Protein AF-A0A8R7PNS1-F1 (afdb_monomer_lite)

Sequence (212 aa):
MDIYNVEAAEILAHETLNLPIGEAAPIYEKLLATFPTAAKYWKQYVESYIVTNDEETAKQIFSRCLLTCPHINLWRCYINFIKKVNSKRGSEGLEETKKAFDFMLNYVGNDVASGPVWMEYIAFLKSMPVMTPQEESHRMTTIRKVYQKAILVPTSHVEQLWKDYDNFENSVSRTLVSRFSVWITNHYEKSSQHITPSIQLAKRPVFSPLVV

Radius of gyration: 21.39 Å; chains: 1; boundin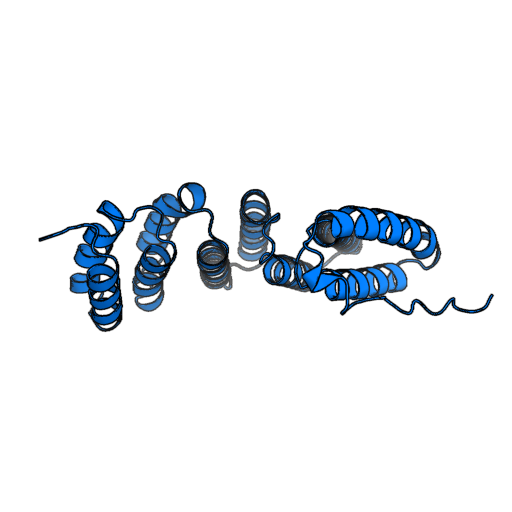g box: 42×48×64 Å

Foldseek 3Di:
DPLPPVVVLVVLLVVLLPDQLVVSVVSLVSSCVNVVQPLVSLLSNLVNCVVVVNLPVSVVSCVSRCVVHVDPVSLVSVLVSLCVVLVPVAPVSLVVSLVSLVVNCVRCVLPQACLVSLVVSLVSLVPRDDDDPVSVVVSLVVSLVSLVSNLLRNYPCNVVSLVVNLVSVVVPDDPPNVVVVVVSVVSVVVVCVPPDCVPVPPDDDPPDPDDD

Secondary structure (DSSP, 8-state):
--TT-HHHHHHHHHHHTTS-HHHHHHHHHHHHHH-TT-HHHHHHHHHHHHHTT-HHHHHHHHHHHTTTS--HHHHHHHHHHHHHHHTTSHHHHHHHHHHHHHHHHHHHTTSGGGHHHHHHHHHHHHHS---SHHHHHHHHHHHHHHHHHHTTS--TTHHHHHHHHHHHHHTT-TTSHHHHHHHHHHHHHHHHTTS-GGGTTS----------

Structure (mmCIF, N/CA/C/O backbone):
data_AF-A0A8R7PNS1-F1
#
_entry.id   AF-A0A8R7PNS1-F1
#
loop_
_atom_site.group_PDB
_atom_site.id
_atom_site.type_symbol
_atom_site.label_atom_id
_atom_site.label_alt_id
_atom_site.label_comp_id
_atom_site.label_asym_id
_atom_site.label_entity_id
_atom_site.label_seq_id
_atom_site.pdbx_PDB_ins_code
_atom_site.Cartn_x
_atom_site.Cartn_y
_atom_site.Cartn_z
_atom_site.occupancy
_atom_site.B_iso_or_equiv
_atom_site.auth_seq_id
_atom_site.auth_comp_id
_atom_site.auth_asym_id
_atom_site.auth_atom_id
_atom_site.pdbx_PDB_model_num
ATOM 1 N N . MET A 1 1 ? -18.651 -5.769 31.471 1.00 63.44 1 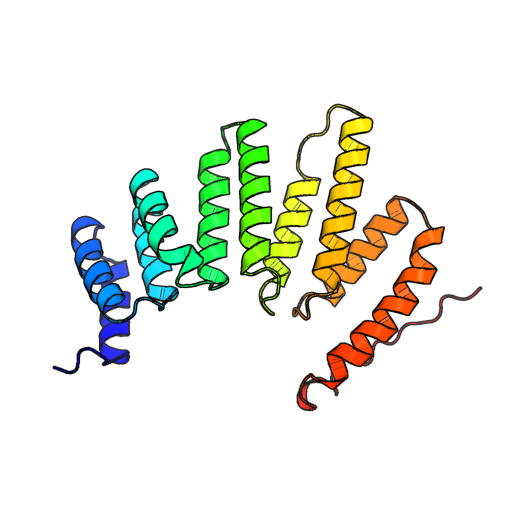MET A N 1
ATOM 2 C CA . MET A 1 1 ? -18.865 -5.830 30.011 1.00 63.44 1 MET A CA 1
ATOM 3 C C . MET A 1 1 ? -17.592 -6.406 29.422 1.00 63.44 1 MET A C 1
ATOM 5 O O . MET A 1 1 ? -16.527 -5.941 29.809 1.00 63.44 1 MET A O 1
ATOM 9 N N . ASP A 1 2 ? -17.691 -7.472 28.632 1.00 84.25 2 ASP A N 1
ATOM 10 C CA . ASP A 1 2 ? -16.524 -8.134 28.044 1.00 84.25 2 ASP A CA 1
ATOM 11 C C . ASP A 1 2 ? -15.866 -7.204 27.017 1.00 84.25 2 ASP A C 1
ATOM 13 O O . ASP A 1 2 ? -16.471 -6.872 25.998 1.00 84.25 2 ASP A O 1
ATOM 17 N N . ILE A 1 3 ? -14.654 -6.738 27.323 1.00 83.62 3 ILE A N 1
ATOM 18 C CA . ILE A 1 3 ? -13.910 -5.805 26.470 1.00 83.62 3 ILE A CA 1
ATOM 19 C C . ILE A 1 3 ? -13.415 -6.472 25.184 1.00 83.62 3 ILE A C 1
ATOM 21 O O . ILE A 1 3 ? -13.153 -5.770 24.215 1.00 83.62 3 ILE A O 1
ATOM 25 N N . TYR A 1 4 ? -13.333 -7.806 25.149 1.00 89.56 4 TYR A N 1
ATOM 26 C CA . TYR A 1 4 ? -12.877 -8.576 23.992 1.00 89.56 4 TYR A CA 1
ATOM 27 C C . TYR A 1 4 ? -14.029 -9.070 23.110 1.00 89.56 4 TYR A C 1
ATOM 29 O O . TYR A 1 4 ? -13.807 -9.870 22.200 1.00 89.56 4 TYR A O 1
ATOM 37 N N . ASN A 1 5 ? -15.253 -8.586 23.339 1.00 93.56 5 ASN A N 1
ATOM 38 C CA . ASN A 1 5 ? -16.385 -8.904 22.482 1.00 93.56 5 ASN A CA 1
ATOM 39 C C . ASN A 1 5 ? -16.179 -8.292 21.082 1.00 93.56 5 ASN A C 1
ATOM 41 O O . ASN A 1 5 ? -16.357 -7.091 20.872 1.00 93.56 5 ASN A O 1
ATOM 45 N N . VAL A 1 6 ? -15.802 -9.146 20.127 1.00 91.81 6 VAL A N 1
ATOM 46 C CA . VAL A 1 6 ? -15.501 -8.754 18.743 1.00 91.81 6 VAL A CA 1
ATOM 47 C C . VAL A 1 6 ? -16.734 -8.192 18.038 1.00 91.81 6 VAL A C 1
ATOM 49 O O . VAL A 1 6 ? -16.611 -7.204 17.327 1.00 91.81 6 VAL A O 1
ATOM 52 N N . GLU A 1 7 ? -17.923 -8.748 18.272 1.00 92.88 7 GLU A N 1
ATOM 53 C CA . GLU A 1 7 ? -19.168 -8.267 17.657 1.00 92.88 7 GLU A CA 1
ATOM 54 C C . GLU A 1 7 ? -19.491 -6.837 18.110 1.00 92.88 7 GLU A C 1
ATOM 56 O O . GLU A 1 7 ? -19.744 -5.956 17.288 1.00 92.88 7 GLU A O 1
ATOM 61 N N . ALA A 1 8 ? -19.375 -6.565 19.412 1.00 92.81 8 ALA A N 1
ATOM 62 C CA . ALA A 1 8 ? -19.543 -5.220 19.953 1.00 92.81 8 ALA A CA 1
ATOM 63 C C . ALA A 1 8 ? -18.489 -4.243 19.398 1.00 92.81 8 ALA A C 1
ATOM 65 O O . ALA A 1 8 ? -18.817 -3.103 19.063 1.00 92.81 8 ALA A O 1
ATOM 66 N N . ALA A 1 9 ? -17.234 -4.685 19.265 1.00 93.69 9 ALA A N 1
ATOM 67 C CA . ALA A 1 9 ? -16.163 -3.886 18.675 1.00 93.69 9 ALA A CA 1
ATOM 68 C C . ALA A 1 9 ? -16.402 -3.594 17.183 1.00 93.69 9 ALA A C 1
ATOM 70 O O . ALA A 1 9 ? -16.105 -2.497 16.711 1.00 93.69 9 ALA A O 1
ATOM 71 N N . GLU A 1 10 ? -16.961 -4.546 16.432 1.00 94.00 10 GLU A N 1
ATOM 72 C CA . GLU A 1 10 ? -17.319 -4.359 15.027 1.00 94.00 10 GLU A CA 1
ATOM 73 C C . GLU A 1 10 ? -18.479 -3.388 14.828 1.00 94.00 10 GLU A C 1
ATOM 75 O O . GLU A 1 10 ? -18.383 -2.529 13.948 1.00 94.00 10 GLU A O 1
ATOM 80 N N . ILE A 1 11 ? -19.527 -3.485 15.650 1.00 94.00 11 ILE A N 1
ATOM 81 C CA . ILE A 1 11 ? -20.646 -2.534 15.639 1.00 94.00 11 ILE A CA 1
ATOM 82 C C . ILE A 1 11 ? -20.123 -1.126 15.931 1.00 94.00 11 ILE A C 1
ATOM 84 O O . ILE A 1 11 ? -20.356 -0.206 15.147 1.00 94.00 11 ILE A O 1
ATOM 88 N N . LEU A 1 12 ? -19.323 -0.979 16.991 1.00 94.12 12 LEU A N 1
ATOM 89 C CA . LEU A 1 12 ? -18.747 0.306 17.376 1.00 94.12 12 LEU A CA 1
ATOM 90 C C . LEU A 1 12 ? -17.856 0.890 16.269 1.00 94.12 12 LEU A C 1
ATOM 92 O O . LEU A 1 12 ? -17.974 2.067 15.931 1.00 94.12 12 LEU A O 1
ATOM 96 N N . ALA A 1 13 ? -16.989 0.077 15.659 1.00 93.56 13 ALA A N 1
ATOM 97 C CA . ALA A 1 13 ? -16.147 0.515 14.546 1.00 93.56 13 ALA A CA 1
ATOM 98 C C . ALA A 1 13 ? -16.970 0.927 13.314 1.00 93.56 13 ALA A C 1
ATOM 100 O O . ALA A 1 13 ? -16.596 1.860 12.608 1.00 93.56 13 ALA A O 1
ATOM 101 N N . HIS A 1 14 ? -18.091 0.250 13.049 1.00 94.31 14 HIS A N 1
ATOM 102 C CA . HIS A 1 14 ? -18.993 0.600 11.955 1.00 94.31 14 HIS A CA 1
ATOM 103 C C . HIS A 1 14 ? -19.708 1.936 12.205 1.00 94.31 14 HIS A C 1
ATOM 105 O O . HIS A 1 14 ? -19.751 2.780 11.313 1.00 94.31 14 HIS A O 1
ATOM 111 N N . GLU A 1 15 ? -20.227 2.159 13.412 1.00 94.00 15 GLU A N 1
ATOM 112 C CA . GLU A 1 15 ? -20.854 3.431 13.799 1.00 94.00 15 GLU A CA 1
ATOM 113 C C . GLU A 1 15 ? -19.863 4.600 13.713 1.00 94.00 15 GLU A C 1
ATOM 115 O O . GLU A 1 15 ? -20.200 5.672 13.205 1.00 94.00 15 GLU A O 1
ATOM 120 N N . THR A 1 16 ? -18.613 4.355 14.118 1.00 94.81 16 THR A N 1
ATOM 121 C CA . THR A 1 16 ? -17.526 5.346 14.130 1.00 94.81 16 THR A CA 1
ATOM 122 C C . THR A 1 16 ? -17.217 5.924 12.744 1.00 94.81 16 THR A C 1
ATOM 124 O O . THR A 1 16 ? -16.800 7.076 12.644 1.00 94.81 16 THR A O 1
ATOM 127 N N . LEU A 1 17 ? -17.461 5.178 11.660 1.00 92.81 17 LEU A N 1
ATOM 128 C CA . LEU A 1 17 ? -17.216 5.646 10.287 1.00 92.81 17 LEU A CA 1
ATOM 129 C C . LEU A 1 17 ? -18.012 6.901 9.913 1.00 92.81 17 LEU A C 1
ATOM 131 O O . LEU A 1 17 ? -17.583 7.651 9.038 1.00 92.81 17 LEU A O 1
ATOM 135 N N . ASN A 1 18 ? -19.163 7.117 10.552 1.00 92.12 18 ASN A N 1
ATOM 136 C CA . ASN A 1 18 ? -20.056 8.235 10.249 1.00 92.12 18 ASN A CA 1
ATOM 137 C C . ASN A 1 18 ? -19.838 9.442 11.174 1.00 92.12 18 ASN A C 1
ATOM 139 O O . ASN A 1 18 ? -20.539 10.445 11.039 1.00 92.12 18 ASN A O 1
ATOM 143 N N . LEU A 1 19 ? -18.897 9.351 12.117 1.00 94.19 19 LEU A N 1
ATOM 144 C CA . LEU A 1 19 ? -18.622 10.411 13.077 1.00 94.19 19 LEU A CA 1
ATOM 145 C C . LEU A 1 19 ? -17.552 11.382 12.553 1.00 94.19 19 LEU A C 1
ATOM 147 O O . LEU A 1 19 ? -16.626 10.972 11.845 1.00 94.19 19 LEU A O 1
ATOM 151 N N . PRO A 1 20 ? -17.617 12.671 12.934 1.00 94.31 20 PRO A N 1
ATOM 152 C CA . PRO A 1 20 ? -16.508 13.597 12.740 1.00 94.31 20 PRO A CA 1
ATOM 153 C C . PRO A 1 20 ? -15.233 13.084 13.419 1.00 94.31 20 PRO A C 1
ATOM 155 O O . PRO A 1 20 ? -15.293 12.456 14.476 1.00 94.31 20 PRO A O 1
ATOM 158 N N . ILE A 1 21 ? -14.060 13.412 12.865 1.00 94.00 21 ILE A N 1
ATOM 159 C CA . ILE A 1 21 ? -12.779 12.882 13.365 1.00 94.00 21 ILE A CA 1
ATOM 160 C C . ILE A 1 21 ? -12.542 13.153 14.860 1.00 94.00 21 ILE A C 1
ATOM 162 O O . ILE A 1 21 ? -11.996 12.298 15.552 1.00 94.00 21 ILE A O 1
ATOM 166 N N . GLY A 1 22 ? -13.004 14.297 15.378 1.00 93.88 22 GLY A N 1
ATOM 167 C CA . GLY A 1 22 ? -12.874 14.644 16.798 1.00 93.88 22 GLY A CA 1
ATOM 168 C C . GLY A 1 22 ? -13.616 13.689 17.740 1.00 93.88 22 GLY A C 1
ATOM 169 O O . GLY A 1 22 ? -13.157 13.454 18.854 1.00 93.88 22 GLY A O 1
ATOM 170 N N . GLU A 1 23 ? -14.722 13.100 17.282 1.00 95.81 23 GLU A N 1
ATOM 171 C CA . GLU A 1 23 ? -15.494 12.097 18.025 1.00 95.81 23 GLU A CA 1
ATOM 172 C C . GLU A 1 23 ? -15.024 10.672 17.706 1.00 95.81 23 GLU A C 1
ATOM 174 O O . GLU A 1 23 ? -15.003 9.809 18.583 1.00 95.81 23 GLU A O 1
ATOM 179 N N . ALA A 1 24 ? -14.590 10.427 16.467 1.00 95.88 24 ALA A N 1
ATOM 180 C CA . ALA A 1 24 ? -14.141 9.116 16.014 1.00 95.88 24 ALA A CA 1
ATOM 181 C C . ALA A 1 24 ? -12.786 8.694 16.609 1.00 95.88 24 ALA A C 1
ATOM 183 O O . ALA A 1 24 ? -12.603 7.537 16.992 1.00 95.88 24 ALA A O 1
ATOM 184 N N . ALA A 1 25 ? -11.831 9.624 16.712 1.00 96.38 25 ALA A N 1
ATOM 185 C CA . ALA A 1 25 ? -10.475 9.351 17.189 1.00 96.38 25 ALA A CA 1
ATOM 186 C C . ALA A 1 25 ? -10.413 8.657 18.567 1.00 96.38 25 ALA A C 1
ATOM 188 O O . ALA A 1 25 ? -9.783 7.600 18.654 1.00 96.38 25 ALA A O 1
ATOM 189 N N . PRO A 1 26 ? -11.080 9.145 19.637 1.00 97.50 26 PRO A N 1
ATOM 190 C CA . PRO A 1 26 ? -11.033 8.471 20.937 1.00 97.50 26 PRO A CA 1
ATOM 191 C C . PRO A 1 26 ? -11.641 7.061 20.904 1.00 97.50 26 PRO A C 1
ATOM 193 O O . PRO A 1 26 ? -11.214 6.188 21.665 1.00 97.50 26 PRO A O 1
ATOM 196 N N . ILE A 1 27 ? -12.608 6.809 20.015 1.00 97.00 27 ILE A N 1
ATOM 197 C CA . ILE A 1 27 ? -13.207 5.482 19.846 1.00 97.00 27 ILE A CA 1
ATOM 198 C C . ILE A 1 27 ? -12.206 4.530 19.185 1.00 97.00 27 ILE A C 1
ATOM 200 O O . ILE A 1 27 ? -12.006 3.420 19.684 1.00 97.00 27 ILE A O 1
ATOM 204 N N . TYR A 1 28 ? -11.520 4.969 18.125 1.00 97.25 28 TYR A N 1
ATOM 205 C CA . TYR A 1 28 ? -10.462 4.174 17.499 1.00 97.25 28 TYR A CA 1
ATOM 206 C C . TYR A 1 28 ? -9.303 3.894 18.456 1.00 97.25 28 TYR A C 1
ATOM 208 O O . TYR A 1 28 ? -8.855 2.751 18.526 1.00 97.25 28 TYR A O 1
ATOM 216 N N . GLU A 1 29 ? -8.851 4.878 19.237 1.00 97.44 29 GLU A N 1
ATOM 217 C CA . GLU A 1 29 ? -7.800 4.667 20.244 1.00 97.44 29 GLU A CA 1
ATOM 218 C C . GLU A 1 29 ? -8.214 3.605 21.275 1.00 97.44 29 GLU A C 1
ATOM 220 O O . GLU A 1 29 ? -7.424 2.721 21.609 1.00 97.44 29 GLU A O 1
ATOM 225 N N . LYS A 1 30 ? -9.478 3.617 21.726 1.00 96.19 30 LYS A N 1
ATOM 226 C CA . LYS A 1 30 ? -10.009 2.585 22.629 1.00 96.19 30 LYS A CA 1
ATOM 227 C C . LYS A 1 30 ? -10.046 1.205 21.970 1.00 96.19 30 LYS A C 1
ATOM 229 O O . LYS A 1 30 ? -9.604 0.233 22.580 1.00 96.19 30 LYS A O 1
ATOM 234 N N . LEU A 1 31 ? -10.553 1.112 20.739 1.00 96.25 31 LEU A N 1
ATOM 235 C CA . LEU A 1 31 ? -10.593 -0.145 19.983 1.00 96.25 31 LEU A CA 1
ATOM 236 C C . LEU A 1 31 ? -9.186 -0.718 19.785 1.00 96.25 31 LEU A C 1
ATOM 238 O O . LEU A 1 31 ? -8.972 -1.911 19.976 1.00 96.25 31 LEU A O 1
ATOM 242 N N . LEU A 1 32 ? -8.216 0.128 19.444 1.00 96.56 32 LEU A N 1
ATOM 243 C CA . LEU A 1 32 ? -6.838 -0.267 19.153 1.00 96.56 32 LEU A CA 1
ATOM 244 C C . LEU A 1 32 ? -6.012 -0.552 20.410 1.00 96.56 32 LEU A C 1
ATOM 246 O O . LEU A 1 32 ? -5.068 -1.337 20.342 1.00 96.56 32 LEU A O 1
ATOM 250 N N . ALA A 1 33 ? -6.392 0.000 21.564 1.00 96.00 33 ALA A N 1
ATOM 251 C CA . ALA A 1 33 ? -5.848 -0.425 22.851 1.00 96.00 33 ALA A CA 1
ATOM 252 C C . ALA A 1 33 ? -6.224 -1.883 23.175 1.00 96.00 33 ALA A C 1
ATOM 254 O O . ALA A 1 33 ? -5.439 -2.598 23.795 1.00 96.00 33 ALA A O 1
ATOM 255 N N . THR A 1 34 ? -7.405 -2.340 22.742 1.00 95.81 34 THR A N 1
ATOM 256 C CA . THR A 1 34 ? -7.850 -3.732 22.920 1.00 95.81 34 THR A CA 1
ATOM 257 C C . THR A 1 34 ? -7.390 -4.650 21.785 1.00 95.81 34 THR A C 1
ATOM 259 O O . THR A 1 34 ? -6.970 -5.778 22.039 1.00 95.81 34 THR A O 1
ATOM 262 N N . PHE A 1 35 ? -7.424 -4.168 20.541 1.00 95.25 35 PHE A N 1
ATOM 263 C CA . PHE A 1 35 ? -7.111 -4.929 19.330 1.00 95.25 35 PHE A CA 1
ATOM 264 C C . PHE A 1 35 ? -5.974 -4.268 18.524 1.00 95.25 35 PHE A C 1
ATOM 266 O O . PHE A 1 35 ? -6.192 -3.798 17.403 1.00 95.25 35 PHE A O 1
ATOM 273 N N . PRO A 1 36 ? -4.733 -4.243 19.045 1.00 95.38 36 PRO A N 1
ATOM 274 C CA . PRO A 1 36 ? -3.619 -3.506 18.437 1.00 95.38 36 PRO A CA 1
ATOM 275 C C . PRO A 1 36 ? -3.174 -4.055 17.075 1.00 95.38 36 PRO A C 1
ATOM 277 O O . PRO A 1 36 ? -2.494 -3.362 16.324 1.00 95.38 36 PRO A O 1
ATOM 280 N N . THR A 1 37 ? -3.551 -5.285 16.724 1.00 94.88 37 THR A N 1
ATOM 281 C CA . THR A 1 37 ? -3.236 -5.922 15.435 1.00 94.88 37 THR A CA 1
ATOM 282 C C . THR A 1 37 ? -4.428 -5.948 14.474 1.00 94.88 37 THR A C 1
ATOM 284 O O . THR A 1 37 ? -4.337 -6.542 13.397 1.00 94.88 37 THR A O 1
ATOM 287 N N . ALA A 1 38 ? -5.542 -5.289 14.811 1.00 95.56 38 ALA A N 1
ATOM 288 C CA . ALA A 1 38 ? -6.708 -5.205 13.939 1.00 95.56 38 ALA A CA 1
ATOM 289 C C . ALA A 1 38 ? -6.479 -4.190 12.809 1.00 95.56 38 ALA A C 1
ATOM 291 O O . ALA A 1 38 ? -6.818 -3.009 12.910 1.00 95.56 38 ALA A O 1
ATOM 292 N N . ALA A 1 39 ? -5.944 -4.676 11.685 1.00 96.12 39 ALA A N 1
ATOM 293 C CA . ALA A 1 39 ? -5.673 -3.873 10.490 1.00 96.12 39 ALA A CA 1
ATOM 294 C C . ALA A 1 39 ? -6.888 -3.067 10.003 1.00 96.12 39 ALA A C 1
ATOM 296 O O . ALA A 1 39 ? -6.728 -1.962 9.491 1.00 96.12 39 ALA A O 1
ATOM 297 N N . LYS A 1 40 ? -8.100 -3.617 10.168 1.00 95.56 40 LYS A N 1
ATOM 298 C CA . LYS A 1 40 ? -9.367 -2.956 9.825 1.00 95.56 40 LYS A CA 1
ATOM 299 C C . LYS A 1 40 ? -9.516 -1.628 10.572 1.00 95.56 40 LYS A C 1
ATOM 301 O O . LYS A 1 40 ? -9.736 -0.613 9.924 1.00 95.56 40 LYS A O 1
ATOM 306 N N . TYR A 1 41 ? -9.331 -1.626 11.891 1.00 96.94 41 TYR A N 1
ATOM 307 C CA . TYR A 1 41 ? -9.495 -0.428 12.717 1.00 96.94 41 TYR A CA 1
ATOM 308 C C . TYR A 1 41 ? -8.383 0.590 12.459 1.00 96.94 41 TYR A C 1
ATOM 310 O O . TYR A 1 41 ? -8.673 1.767 12.280 1.00 96.94 41 TYR A O 1
ATOM 318 N N . TRP A 1 42 ? -7.128 0.141 12.319 1.00 97.88 42 TRP A N 1
ATOM 319 C CA . TRP A 1 42 ? -6.023 1.026 11.923 1.00 97.88 42 TRP A CA 1
ATOM 320 C C . TRP A 1 42 ? -6.275 1.711 10.584 1.00 97.88 42 TRP A C 1
ATOM 322 O O . TRP A 1 42 ? -6.037 2.910 10.447 1.00 97.88 42 TRP A O 1
ATOM 332 N N . LYS A 1 43 ? -6.762 0.949 9.599 1.00 97.19 43 LYS A N 1
ATOM 333 C CA . LYS A 1 43 ? -7.069 1.462 8.267 1.00 97.19 43 LYS A CA 1
ATOM 334 C C . LYS A 1 43 ? -8.193 2.501 8.320 1.00 97.19 43 LYS A C 1
ATOM 336 O O . LYS A 1 43 ? -8.026 3.579 7.767 1.00 97.19 43 LYS A O 1
ATOM 341 N N . GLN A 1 44 ? -9.298 2.201 9.001 1.00 96.50 44 GLN A N 1
ATOM 342 C CA . GLN A 1 44 ? -10.407 3.148 9.145 1.00 96.50 44 GLN A CA 1
ATOM 343 C C . GLN A 1 44 ? -9.954 4.437 9.841 1.00 96.50 44 GLN A C 1
ATOM 345 O O . GLN A 1 44 ? -10.252 5.530 9.369 1.00 96.50 44 GLN A O 1
ATOM 350 N N . TYR A 1 45 ? -9.159 4.304 10.905 1.00 97.19 45 TYR A N 1
ATOM 351 C CA . TYR A 1 45 ? -8.654 5.438 11.668 1.00 97.19 45 TYR A CA 1
ATOM 352 C C . TYR A 1 45 ? -7.776 6.373 10.827 1.00 97.19 45 TYR A C 1
ATOM 354 O O . TYR A 1 45 ? -7.990 7.585 10.810 1.00 97.19 45 TYR A O 1
ATOM 362 N N . VAL A 1 46 ? -6.812 5.821 10.081 1.00 97.31 46 VAL A N 1
ATOM 363 C CA . VAL A 1 46 ? -5.945 6.640 9.222 1.00 97.31 46 VAL A CA 1
ATOM 364 C C . VAL A 1 46 ? -6.708 7.229 8.031 1.00 97.31 46 VAL A C 1
ATOM 366 O O . VAL A 1 46 ? -6.465 8.374 7.657 1.00 97.31 46 VAL A O 1
ATOM 369 N N . GLU A 1 47 ? -7.672 6.497 7.462 1.00 95.75 47 GLU A N 1
ATOM 370 C CA . GLU A 1 47 ? -8.515 6.993 6.367 1.00 95.75 47 GLU A CA 1
ATOM 371 C C . GLU A 1 47 ? -9.354 8.204 6.791 1.00 95.75 47 GLU A C 1
ATOM 373 O O . GLU A 1 47 ? -9.466 9.151 6.009 1.00 95.75 47 GLU A O 1
ATOM 378 N N . SER A 1 48 ? -9.855 8.239 8.032 1.00 94.88 48 SER A N 1
ATOM 379 C CA . SER A 1 48 ? -10.573 9.404 8.561 1.00 94.88 48 SER A CA 1
ATOM 380 C C . SER A 1 48 ? -9.718 10.683 8.531 1.00 94.88 48 SER A C 1
ATOM 382 O O . SER A 1 48 ? -10.220 11.725 8.112 1.00 94.88 48 SER A O 1
ATOM 384 N N . TYR A 1 49 ? -8.422 10.612 8.865 1.00 95.19 49 TYR A N 1
ATOM 385 C CA . TYR A 1 49 ? -7.508 11.765 8.766 1.00 95.19 49 TYR A CA 1
ATOM 386 C C . TYR A 1 49 ? -7.097 12.101 7.323 1.00 95.19 49 TYR A C 1
ATOM 388 O O . TYR A 1 49 ? -6.917 13.268 6.968 1.00 95.19 49 TYR A O 1
ATOM 396 N N . ILE A 1 50 ? -6.989 11.095 6.448 1.00 94.31 50 ILE A N 1
ATOM 397 C CA . ILE A 1 50 ? -6.699 11.319 5.021 1.00 94.31 50 ILE A CA 1
ATOM 398 C C . ILE A 1 50 ? -7.838 12.099 4.343 1.00 94.31 50 ILE A C 1
ATOM 400 O O . ILE A 1 50 ? -7.566 12.933 3.469 1.00 94.31 50 ILE A O 1
ATOM 404 N N . VAL A 1 51 ? -9.096 11.843 4.727 1.00 92.69 51 VAL A N 1
ATOM 405 C CA . VAL A 1 51 ? -10.276 12.564 4.214 1.00 92.69 51 VAL A CA 1
ATOM 406 C C . VAL A 1 51 ? -10.293 14.018 4.688 1.00 92.69 51 VAL A C 1
ATOM 408 O O . VAL A 1 51 ? -10.616 14.901 3.895 1.00 92.69 51 VAL A O 1
ATOM 411 N N . THR A 1 52 ? -9.879 14.295 5.927 1.00 92.62 52 THR A N 1
ATOM 412 C CA . THR A 1 52 ? -9.770 15.668 6.458 1.00 92.62 52 THR A CA 1
ATOM 413 C C . THR A 1 52 ? -8.507 16.404 6.006 1.00 92.62 52 THR A C 1
ATOM 415 O O . THR A 1 52 ? -8.292 17.547 6.397 1.00 92.62 52 THR A O 1
ATOM 418 N N . ASN A 1 53 ? -7.684 15.772 5.162 1.00 93.12 53 ASN A N 1
ATOM 419 C CA . ASN A 1 53 ? -6.414 16.298 4.663 1.00 93.12 53 ASN A CA 1
ATOM 420 C C . ASN A 1 53 ? -5.388 16.613 5.772 1.00 93.12 53 ASN A C 1
ATOM 422 O O . ASN A 1 53 ? -4.538 17.489 5.606 1.00 93.12 53 ASN A O 1
ATOM 426 N N . ASP A 1 54 ? -5.452 15.873 6.881 1.00 94.69 54 ASP A N 1
ATOM 427 C CA . ASP A 1 54 ? -4.479 15.935 7.972 1.00 94.69 54 ASP A CA 1
ATOM 428 C C . ASP A 1 54 ? -3.371 14.896 7.738 1.00 94.69 54 ASP A C 1
ATOM 430 O O . ASP A 1 54 ? -3.388 13.759 8.220 1.00 94.69 54 ASP A O 1
ATOM 434 N N . GLU A 1 55 ? -2.417 15.274 6.891 1.00 94.69 55 GLU A N 1
ATOM 435 C CA . GLU A 1 55 ? -1.325 14.392 6.476 1.00 94.69 55 GLU A CA 1
ATOM 436 C C . GLU A 1 55 ? -0.331 14.102 7.606 1.00 94.69 55 GLU A C 1
ATOM 438 O O . GLU A 1 55 ? 0.322 13.054 7.596 1.00 94.69 55 GLU A O 1
ATOM 443 N N . GLU A 1 56 ? -0.182 15.024 8.558 1.00 96.12 56 GLU A N 1
ATOM 444 C CA . GLU A 1 56 ? 0.768 14.887 9.658 1.00 96.12 56 GLU A CA 1
ATOM 445 C C . GLU A 1 56 ? 0.298 13.811 10.634 1.00 96.12 56 GLU A C 1
ATOM 447 O O . GLU A 1 56 ? 1.040 12.858 10.902 1.00 96.12 56 GLU A O 1
ATOM 452 N N . THR A 1 57 ? -0.954 13.888 11.089 1.00 96.50 57 THR A N 1
ATOM 453 C CA . THR A 1 57 ? -1.505 12.862 11.977 1.00 96.50 57 THR A CA 1
ATOM 454 C C . THR A 1 57 ? -1.630 11.515 11.266 1.00 96.50 57 THR A C 1
ATOM 456 O O . THR A 1 57 ? -1.296 10.484 11.855 1.00 96.50 57 THR A O 1
ATOM 459 N N . ALA A 1 58 ? -1.976 11.491 9.973 1.00 97.25 58 ALA A N 1
ATOM 460 C CA . ALA A 1 58 ? -1.973 10.247 9.201 1.00 97.25 58 ALA A CA 1
ATOM 461 C C . ALA A 1 58 ? -0.586 9.564 9.194 1.00 97.25 58 ALA A C 1
ATOM 463 O O . ALA A 1 58 ? -0.490 8.352 9.413 1.00 97.25 58 ALA A O 1
ATOM 464 N N . LYS A 1 59 ? 0.507 10.326 9.018 1.00 96.38 59 LYS A N 1
ATOM 465 C CA . LYS A 1 59 ? 1.889 9.801 9.102 1.00 96.38 59 LYS A CA 1
ATOM 466 C C . LYS A 1 59 ? 2.216 9.251 10.491 1.00 96.38 59 LYS A C 1
ATOM 468 O O . LYS A 1 59 ? 2.840 8.193 10.586 1.00 96.38 59 LYS A O 1
ATOM 473 N N . GLN A 1 60 ? 1.790 9.937 11.551 1.00 97.06 60 GLN A N 1
ATOM 474 C CA . GLN A 1 60 ? 1.984 9.481 12.933 1.00 97.06 60 GLN A CA 1
ATOM 475 C C . GLN A 1 60 ? 1.224 8.178 13.223 1.00 97.06 60 GLN A C 1
ATOM 477 O O . GLN A 1 60 ? 1.725 7.308 13.930 1.00 97.06 60 GLN A O 1
ATOM 482 N N . ILE A 1 61 ? 0.031 7.999 12.655 1.00 97.38 61 ILE A N 1
ATOM 483 C CA . ILE A 1 61 ? -0.718 6.744 12.794 1.00 97.38 61 ILE A CA 1
ATOM 484 C C . ILE A 1 61 ? -0.010 5.614 12.042 1.00 97.38 61 ILE A C 1
ATOM 486 O O . ILE A 1 61 ? 0.196 4.543 12.613 1.00 97.38 61 ILE A O 1
ATOM 490 N N . PHE A 1 62 ? 0.438 5.851 10.803 1.00 97.81 62 PHE A N 1
ATOM 491 C CA . PHE A 1 62 ? 1.189 4.848 10.040 1.00 97.81 62 PHE A CA 1
ATOM 492 C C . PHE A 1 62 ? 2.470 4.391 10.752 1.00 97.81 62 PHE A C 1
ATOM 494 O O . PHE A 1 62 ? 2.770 3.195 10.752 1.00 97.81 62 PHE A O 1
ATOM 501 N N . SER A 1 63 ? 3.207 5.300 11.400 1.00 96.69 63 SER A N 1
ATOM 502 C CA . SER A 1 63 ? 4.427 4.931 12.135 1.00 96.69 63 SER A CA 1
ATOM 503 C C . SER A 1 63 ? 4.151 4.018 13.336 1.00 96.69 63 SER A C 1
ATOM 505 O O . SER A 1 63 ? 5.002 3.198 13.681 1.00 96.69 63 SER A O 1
ATOM 507 N N . ARG A 1 64 ? 2.953 4.096 13.931 1.00 96.62 64 ARG A N 1
ATOM 508 C CA . ARG A 1 64 ? 2.518 3.223 15.035 1.00 96.62 64 ARG A CA 1
ATOM 509 C C . ARG A 1 64 ? 2.128 1.819 14.565 1.00 96.62 64 ARG A C 1
ATOM 511 O O . ARG A 1 64 ? 2.353 0.852 15.294 1.00 96.62 64 ARG A O 1
ATOM 518 N N . CYS A 1 65 ? 1.521 1.700 13.381 1.00 96.25 65 CYS A N 1
ATOM 519 C CA . CYS A 1 65 ? 0.807 0.483 12.986 1.00 96.25 65 CYS A CA 1
ATOM 520 C C . CYS A 1 65 ? 1.489 -0.369 11.904 1.00 96.25 65 CYS A C 1
ATOM 522 O O . CYS A 1 65 ? 1.288 -1.581 11.887 1.00 96.25 65 CYS A O 1
ATOM 524 N N . LEU A 1 66 ? 2.307 0.205 11.013 1.00 94.62 66 LEU A N 1
ATOM 525 C CA . LEU A 1 66 ? 2.800 -0.529 9.835 1.00 94.62 66 LEU A CA 1
ATOM 526 C C . LEU A 1 66 ? 3.693 -1.730 10.175 1.00 94.62 66 LEU A C 1
ATOM 528 O O . LEU A 1 66 ? 3.577 -2.785 9.550 1.00 94.62 66 LEU A O 1
ATOM 532 N N . LEU A 1 67 ? 4.575 -1.576 11.166 1.00 93.62 67 LEU A N 1
ATOM 533 C CA . LEU A 1 67 ? 5.507 -2.633 11.573 1.00 93.62 67 LEU A CA 1
ATOM 534 C C . LEU A 1 67 ? 4.894 -3.608 12.585 1.00 93.62 67 LEU A C 1
ATOM 536 O O . LEU A 1 67 ? 5.306 -4.761 12.658 1.00 93.62 67 LEU A O 1
ATOM 540 N N . THR A 1 68 ? 3.908 -3.155 13.359 1.00 92.50 68 THR A N 1
ATOM 541 C CA . THR A 1 68 ? 3.224 -3.958 14.384 1.00 92.50 68 THR A CA 1
ATOM 542 C C . THR A 1 68 ? 2.075 -4.781 13.801 1.00 92.50 68 THR A C 1
ATOM 544 O O . THR A 1 68 ? 1.758 -5.854 14.311 1.00 92.50 68 THR A O 1
ATOM 547 N N . CYS A 1 69 ? 1.477 -4.315 12.703 1.00 93.62 69 CYS A N 1
ATOM 548 C CA . CYS A 1 69 ? 0.394 -4.968 11.981 1.00 93.62 69 CYS A CA 1
ATOM 549 C C . CYS A 1 69 ? 0.730 -5.019 10.475 1.00 93.62 69 CYS A C 1
ATOM 551 O O . CYS A 1 69 ? 0.228 -4.200 9.698 1.00 93.62 69 CYS A O 1
ATOM 553 N N . PRO A 1 70 ? 1.579 -5.969 10.024 1.00 92.75 70 PRO A N 1
ATOM 554 C CA . PRO A 1 70 ? 2.033 -6.056 8.636 1.00 92.75 70 PRO A CA 1
ATOM 555 C C . PRO A 1 70 ? 0.961 -6.646 7.704 1.00 92.75 70 PRO A C 1
ATOM 557 O O . PRO A 1 70 ? 1.156 -7.662 7.046 1.00 92.75 70 PRO A O 1
ATOM 560 N N . HIS A 1 71 ? -0.206 -6.010 7.651 1.00 95.88 71 HIS A N 1
ATOM 561 C CA . HIS A 1 71 ? -1.350 -6.465 6.875 1.00 95.88 71 HIS A CA 1
ATOM 562 C C . HIS A 1 71 ? -1.397 -5.775 5.507 1.00 95.88 71 HIS A C 1
ATOM 564 O O . HIS A 1 71 ? -1.409 -4.544 5.425 1.00 95.88 71 HIS A O 1
ATOM 570 N N . ILE A 1 72 ? -1.519 -6.550 4.423 1.00 95.31 72 ILE A N 1
ATOM 571 C CA . ILE A 1 72 ? -1.443 -6.048 3.038 1.00 95.31 72 ILE A CA 1
ATOM 572 C C . ILE A 1 72 ? -2.367 -4.849 2.767 1.00 95.31 72 ILE A C 1
ATOM 574 O O . ILE A 1 72 ? -1.946 -3.861 2.174 1.00 95.31 72 ILE A O 1
ATOM 578 N N . ASN A 1 73 ? -3.610 -4.876 3.260 1.00 95.06 73 ASN A N 1
ATOM 579 C CA . ASN A 1 73 ? -4.565 -3.776 3.063 1.00 95.06 73 ASN A CA 1
ATOM 580 C C . ASN A 1 73 ? -4.156 -2.466 3.755 1.00 95.06 73 ASN A C 1
ATOM 582 O O . ASN A 1 73 ? -4.466 -1.395 3.235 1.00 95.06 73 ASN A O 1
ATOM 586 N N . LEU A 1 74 ? -3.465 -2.538 4.896 1.00 96.88 74 LEU A N 1
ATOM 587 C CA . LEU A 1 74 ? -2.974 -1.359 5.609 1.00 96.88 74 LEU A CA 1
ATOM 588 C C . LEU A 1 74 ? -1.775 -0.755 4.869 1.00 96.88 74 LEU A C 1
ATOM 590 O O . LEU A 1 74 ? -1.738 0.447 4.621 1.00 96.88 74 LEU A O 1
ATOM 594 N N . TRP A 1 75 ? -0.864 -1.605 4.395 1.00 97.50 75 TRP A N 1
ATOM 595 C CA . TRP A 1 75 ? 0.248 -1.188 3.540 1.00 97.50 75 TRP A CA 1
ATOM 596 C C . TRP A 1 75 ? -0.212 -0.608 2.194 1.00 97.50 75 TRP A C 1
ATOM 598 O O . TRP A 1 75 ? 0.364 0.362 1.706 1.00 97.50 75 TRP A O 1
ATOM 608 N N . ARG A 1 76 ? -1.295 -1.138 1.610 1.00 97.12 76 ARG A N 1
ATOM 609 C CA . ARG A 1 76 ? -1.927 -0.550 0.417 1.00 97.12 76 ARG A CA 1
ATOM 610 C C . ARG A 1 76 ? -2.536 0.826 0.701 1.00 97.12 76 ARG A C 1
ATOM 612 O O . ARG A 1 76 ? -2.462 1.710 -0.147 1.00 97.12 76 ARG A O 1
ATOM 619 N N . CYS A 1 77 ? -3.120 1.030 1.882 1.00 97.69 77 CYS A N 1
ATOM 620 C CA . CYS A 1 77 ? -3.568 2.357 2.310 1.00 97.69 77 CYS A CA 1
ATOM 621 C C . CYS A 1 77 ? -2.374 3.326 2.411 1.00 97.69 77 CYS A C 1
ATOM 623 O O . CYS A 1 77 ? -2.418 4.418 1.845 1.00 97.69 77 CYS A O 1
ATOM 625 N N . TYR A 1 78 ? -1.267 2.881 3.016 1.00 97.94 78 TYR A N 1
ATOM 626 C CA . TYR A 1 78 ? -0.026 3.652 3.117 1.00 97.94 78 TYR A CA 1
ATOM 627 C C . TYR A 1 78 ? 0.548 4.054 1.754 1.00 97.94 78 TYR A C 1
ATOM 629 O O . TYR A 1 78 ? 0.810 5.235 1.532 1.00 97.94 78 TYR A O 1
ATOM 637 N N . ILE A 1 79 ? 0.707 3.121 0.808 1.00 97.62 79 ILE A N 1
ATOM 638 C CA . ILE A 1 79 ? 1.306 3.470 -0.490 1.00 97.62 79 ILE A CA 1
ATOM 639 C C . ILE A 1 79 ? 0.419 4.429 -1.294 1.00 97.62 79 ILE A C 1
ATOM 641 O O . ILE A 1 79 ? 0.926 5.340 -1.948 1.00 97.62 79 ILE A O 1
ATOM 645 N N . ASN A 1 80 ? -0.907 4.301 -1.184 1.00 97.50 80 ASN A N 1
ATOM 646 C CA . ASN A 1 80 ? -1.847 5.247 -1.785 1.00 97.50 80 ASN A CA 1
ATOM 647 C C . ASN A 1 80 ? -1.731 6.643 -1.164 1.00 97.50 80 ASN A C 1
ATOM 649 O O . ASN A 1 80 ? -1.748 7.639 -1.890 1.00 97.50 80 ASN A O 1
ATOM 653 N N . PHE A 1 81 ? -1.572 6.717 0.159 1.00 97.69 81 PHE A N 1
ATOM 654 C CA . PHE A 1 81 ? -1.306 7.970 0.856 1.00 97.69 81 PHE A CA 1
ATOM 655 C C . PHE A 1 81 ? 0.001 8.615 0.372 1.00 97.69 81 PHE A C 1
ATOM 657 O O . PHE A 1 81 ? -0.018 9.774 -0.039 1.00 97.69 81 PHE A O 1
ATOM 664 N N . ILE A 1 82 ? 1.106 7.863 0.317 1.00 97.75 82 ILE A N 1
ATOM 665 C CA . ILE A 1 82 ? 2.397 8.376 -0.167 1.00 97.75 82 ILE A CA 1
ATOM 666 C C . ILE A 1 82 ? 2.287 8.888 -1.605 1.00 97.75 82 ILE A C 1
ATOM 668 O O . ILE A 1 82 ? 2.712 10.008 -1.886 1.00 97.75 82 ILE A O 1
ATOM 672 N N . LYS A 1 83 ? 1.644 8.132 -2.503 1.00 96.56 83 LYS A N 1
ATOM 673 C CA . LYS A 1 83 ? 1.400 8.568 -3.889 1.00 96.56 83 LYS A CA 1
ATOM 674 C C . LYS A 1 83 ? 0.614 9.879 -3.953 1.00 96.56 83 LYS A C 1
ATOM 676 O O . LYS A 1 83 ? 0.946 10.743 -4.762 1.00 96.56 83 LYS A O 1
ATOM 681 N N . LYS A 1 84 ? -0.415 10.043 -3.111 1.00 95.44 84 LYS A N 1
ATOM 682 C CA . LYS A 1 84 ? -1.222 11.273 -3.046 1.00 95.44 84 LYS A CA 1
ATOM 683 C C . LYS A 1 84 ? -0.362 12.464 -2.618 1.00 95.44 84 LYS A C 1
ATOM 685 O O . LYS A 1 84 ? -0.315 13.454 -3.350 1.00 95.44 84 LYS A O 1
ATOM 690 N N . VAL A 1 85 ? 0.350 12.335 -1.498 1.00 95.38 85 VAL A N 1
ATOM 691 C CA . VAL A 1 85 ? 1.225 13.382 -0.937 1.00 95.38 85 VAL A CA 1
ATOM 692 C C . VAL A 1 85 ? 2.323 13.776 -1.928 1.00 95.38 85 VAL A C 1
ATOM 694 O O . VAL A 1 85 ? 2.609 14.956 -2.124 1.00 95.38 85 VAL A O 1
ATOM 697 N N . ASN A 1 86 ? 2.899 12.796 -2.623 1.00 96.56 86 ASN A N 1
ATOM 698 C CA . ASN A 1 86 ? 4.040 13.022 -3.505 1.00 96.56 86 ASN A CA 1
ATOM 699 C C . ASN A 1 86 ? 3.678 13.382 -4.950 1.00 96.56 86 ASN A C 1
ATOM 701 O O . ASN A 1 86 ? 4.559 13.782 -5.710 1.00 96.56 86 ASN A O 1
ATOM 705 N N . SER A 1 87 ? 2.398 13.316 -5.327 1.00 93.62 87 SER A N 1
ATOM 706 C CA . SER A 1 87 ? 1.931 13.550 -6.703 1.00 93.62 87 SER A CA 1
ATOM 707 C C . SER A 1 87 ? 2.360 14.895 -7.307 1.00 93.62 87 SER A C 1
ATOM 709 O O . SER A 1 87 ? 2.558 14.989 -8.516 1.00 93.62 87 SER A O 1
ATOM 711 N N . LYS A 1 88 ? 2.535 15.934 -6.480 1.00 91.69 88 LYS A N 1
ATOM 712 C CA . LYS A 1 88 ? 2.889 17.300 -6.912 1.00 91.69 88 LYS A CA 1
ATOM 713 C C . LYS A 1 88 ? 4.367 17.655 -6.719 1.00 91.69 88 LYS A C 1
ATOM 715 O O . LYS A 1 88 ? 4.762 18.774 -7.025 1.00 91.69 88 LYS A O 1
ATOM 720 N N . ARG A 1 89 ? 5.189 16.723 -6.223 1.00 94.94 89 ARG A N 1
ATOM 721 C CA . ARG A 1 89 ? 6.607 16.958 -5.879 1.00 94.94 89 ARG A CA 1
ATOM 722 C C . ARG A 1 89 ? 7.588 16.599 -7.002 1.00 94.94 89 ARG A C 1
ATOM 724 O O . ARG A 1 89 ? 8.791 16.539 -6.775 1.00 94.94 89 ARG A O 1
ATOM 731 N N . GLY A 1 90 ? 7.092 16.344 -8.214 1.00 93.56 90 GLY A N 1
ATOM 732 C CA . GLY A 1 90 ? 7.933 16.044 -9.376 1.00 93.56 90 GLY A CA 1
ATOM 733 C C . GLY A 1 90 ? 8.830 14.818 -9.164 1.00 93.56 90 GLY A C 1
ATOM 734 O O . GLY A 1 90 ? 8.390 13.803 -8.626 1.00 93.56 90 GLY A O 1
ATOM 735 N N . SER A 1 91 ? 10.093 14.908 -9.592 1.00 93.06 91 SER A N 1
ATOM 736 C CA . SER A 1 91 ? 11.065 13.806 -9.522 1.00 93.06 91 SER A CA 1
ATOM 737 C C . SER A 1 91 ? 11.369 13.347 -8.095 1.00 93.06 91 SER A C 1
ATOM 739 O O . SER A 1 91 ? 11.486 12.147 -7.857 1.00 93.06 91 SER A O 1
ATOM 741 N N . GLU A 1 92 ? 11.442 14.272 -7.137 1.00 95.31 92 GLU A N 1
ATOM 742 C CA . GLU A 1 92 ? 11.672 13.954 -5.724 1.00 95.31 92 GLU A CA 1
ATOM 743 C C . GLU A 1 92 ? 10.527 13.103 -5.158 1.00 95.31 92 GLU A C 1
ATOM 745 O O . GLU A 1 92 ? 10.759 12.067 -4.535 1.00 95.31 92 GLU A O 1
ATOM 750 N N . GLY A 1 93 ? 9.283 13.491 -5.457 1.00 96.94 93 GLY A N 1
ATOM 751 C CA . GLY A 1 93 ? 8.099 12.735 -5.055 1.00 96.94 93 GLY A CA 1
ATOM 752 C C . GLY A 1 93 ? 8.054 11.325 -5.649 1.00 96.94 93 GLY A C 1
ATOM 753 O O . GLY A 1 93 ? 7.662 10.373 -4.966 1.00 96.94 93 GLY A O 1
ATOM 754 N N . LEU A 1 94 ? 8.484 11.165 -6.904 1.00 96.38 94 LEU A N 1
ATOM 755 C CA . LEU A 1 94 ? 8.591 9.849 -7.538 1.00 96.38 94 LEU A CA 1
ATOM 756 C C . LEU A 1 94 ? 9.647 8.977 -6.849 1.00 96.38 94 LEU A C 1
ATOM 758 O O . LEU A 1 94 ? 9.376 7.813 -6.560 1.00 96.38 94 LEU A O 1
ATOM 762 N N . GLU A 1 95 ? 10.817 9.529 -6.535 1.00 96.12 95 GLU A N 1
ATOM 763 C CA . GLU A 1 95 ? 11.888 8.773 -5.878 1.00 96.12 95 GLU A CA 1
ATOM 764 C C . GLU A 1 95 ? 11.503 8.350 -4.452 1.00 96.12 95 GLU A C 1
ATOM 766 O O . GLU A 1 95 ? 11.756 7.219 -4.040 1.00 96.12 95 GLU A O 1
ATOM 771 N N . GLU A 1 96 ? 10.820 9.207 -3.697 1.00 97.38 96 GLU A N 1
ATOM 772 C CA . GLU A 1 96 ? 10.273 8.813 -2.396 1.00 97.38 96 GLU A CA 1
ATOM 773 C C . GLU A 1 96 ? 9.167 7.758 -2.507 1.00 97.38 96 GLU A C 1
ATOM 775 O O . GLU A 1 96 ? 9.113 6.831 -1.700 1.00 97.38 96 GLU A O 1
ATOM 780 N N . THR A 1 97 ? 8.301 7.863 -3.517 1.00 98.19 97 THR A N 1
ATOM 781 C CA . THR A 1 97 ? 7.257 6.856 -3.766 1.00 98.19 97 THR A CA 1
ATOM 782 C C . THR A 1 97 ? 7.879 5.504 -4.115 1.00 98.19 97 THR A C 1
ATOM 784 O O . THR A 1 97 ? 7.436 4.473 -3.609 1.00 98.19 97 THR A O 1
ATOM 787 N N . LYS A 1 98 ? 8.953 5.498 -4.912 1.00 97.81 98 LYS A N 1
ATOM 788 C CA . LYS A 1 98 ? 9.747 4.299 -5.208 1.00 97.81 98 LYS A CA 1
ATOM 789 C C . LYS A 1 98 ? 10.309 3.673 -3.929 1.00 97.81 98 LYS A C 1
ATOM 791 O O . LYS A 1 98 ? 10.100 2.486 -3.691 1.00 97.81 98 LYS A O 1
ATOM 796 N N . LYS A 1 99 ? 10.935 4.481 -3.065 1.00 98.06 99 LYS A N 1
ATOM 797 C CA . LYS A 1 99 ? 11.444 4.027 -1.758 1.00 98.06 99 LYS A CA 1
ATOM 798 C C . LYS A 1 99 ? 10.334 3.452 -0.875 1.00 98.06 99 LYS A C 1
ATOM 800 O O . LYS A 1 99 ? 10.564 2.457 -0.195 1.00 98.06 99 LYS A O 1
ATOM 805 N N . ALA A 1 100 ? 9.136 4.035 -0.902 1.00 98.19 100 ALA A N 1
ATOM 806 C CA . ALA A 1 100 ? 7.986 3.524 -0.159 1.00 98.19 100 ALA A CA 1
ATOM 807 C C . ALA A 1 100 ? 7.491 2.167 -0.694 1.00 98.19 100 ALA A C 1
ATOM 809 O O . ALA A 1 100 ? 7.153 1.295 0.107 1.00 98.19 100 ALA A O 1
ATOM 810 N N . PHE A 1 101 ? 7.496 1.951 -2.016 1.00 98.56 101 PHE A N 1
ATOM 811 C CA . PHE A 1 101 ? 7.219 0.634 -2.603 1.00 98.56 101 PHE A CA 1
ATOM 812 C C . PHE A 1 101 ? 8.267 -0.404 -2.193 1.00 98.56 101 PHE A C 1
ATOM 814 O O . PHE A 1 101 ? 7.899 -1.490 -1.745 1.00 98.56 101 PHE A O 1
ATOM 821 N N . ASP A 1 102 ? 9.557 -0.071 -2.300 1.00 97.81 102 ASP A N 1
ATOM 822 C CA . ASP A 1 102 ? 10.641 -0.968 -1.881 1.00 97.81 102 ASP A CA 1
ATOM 823 C C . ASP A 1 102 ? 10.521 -1.317 -0.388 1.00 97.81 102 ASP A C 1
ATOM 825 O O . ASP A 1 102 ? 10.647 -2.480 -0.003 1.00 97.81 102 ASP A O 1
ATOM 829 N N . PHE A 1 103 ? 10.208 -0.324 0.450 1.00 97.12 103 PHE A N 1
ATOM 830 C CA . PHE A 1 103 ? 9.957 -0.513 1.876 1.00 97.12 103 PHE A CA 1
ATOM 831 C C . PHE A 1 103 ? 8.771 -1.452 2.121 1.00 97.12 103 PHE A C 1
ATOM 833 O O . PHE A 1 103 ? 8.930 -2.448 2.819 1.00 97.12 103 PHE A O 1
ATOM 840 N N . MET A 1 104 ? 7.619 -1.202 1.496 1.00 97.25 104 MET A N 1
ATOM 841 C CA . MET A 1 104 ? 6.428 -2.050 1.606 1.00 97.25 104 MET A CA 1
ATOM 842 C C . MET A 1 104 ? 6.715 -3.505 1.211 1.00 97.25 104 MET A C 1
ATOM 844 O O . MET A 1 104 ? 6.367 -4.433 1.944 1.00 97.25 104 MET A O 1
ATOM 848 N N . LEU A 1 105 ? 7.372 -3.723 0.072 1.00 96.81 105 LEU A N 1
ATOM 849 C CA . LEU A 1 105 ? 7.641 -5.064 -0.451 1.00 96.81 105 LEU A CA 1
ATOM 850 C C . LEU A 1 105 ? 8.633 -5.857 0.409 1.00 96.81 105 LEU A C 1
ATOM 852 O O . LEU A 1 105 ? 8.577 -7.085 0.407 1.00 96.81 105 LEU A O 1
ATOM 856 N N . ASN A 1 106 ? 9.476 -5.195 1.203 1.00 95.88 106 ASN A N 1
ATOM 857 C CA . ASN A 1 106 ? 10.322 -5.886 2.178 1.00 95.88 106 ASN A CA 1
ATOM 858 C C . ASN A 1 106 ? 9.518 -6.523 3.326 1.00 95.88 106 ASN A C 1
ATOM 860 O O . ASN A 1 106 ? 9.972 -7.516 3.888 1.00 95.88 106 ASN A O 1
ATOM 864 N N . TYR A 1 107 ? 8.337 -5.990 3.661 1.00 95.38 107 TYR A N 1
ATOM 865 C CA . TYR A 1 107 ? 7.494 -6.515 4.745 1.00 95.38 107 TYR A CA 1
ATOM 866 C C . TYR A 1 107 ? 6.374 -7.420 4.241 1.00 95.38 107 TYR A C 1
ATOM 868 O O . TYR A 1 107 ? 6.157 -8.494 4.794 1.00 95.38 107 TYR A O 1
ATOM 876 N N . VAL A 1 108 ? 5.668 -7.006 3.186 1.00 96.12 108 VAL A N 1
ATOM 877 C CA . VAL A 1 108 ? 4.473 -7.715 2.690 1.00 96.12 108 VAL A CA 1
ATOM 878 C C . VAL A 1 108 ? 4.646 -8.305 1.293 1.00 96.12 108 VAL A C 1
ATOM 880 O O . VAL A 1 108 ? 3.694 -8.829 0.724 1.00 96.12 108 VAL A O 1
ATOM 883 N N . GLY A 1 109 ? 5.852 -8.260 0.719 1.00 95.44 109 GLY A N 1
ATOM 884 C CA . GLY A 1 109 ? 6.107 -8.773 -0.630 1.00 95.44 109 GLY A CA 1
ATOM 885 C C . GLY A 1 109 ? 5.973 -10.290 -0.766 1.00 95.44 109 GLY A C 1
ATOM 886 O O . GLY A 1 109 ? 5.709 -10.756 -1.865 1.00 95.44 109 GLY A O 1
ATOM 887 N N . ASN A 1 110 ? 6.107 -11.051 0.327 1.00 94.38 110 ASN A N 1
ATOM 888 C CA . ASN A 1 110 ? 5.926 -12.510 0.337 1.00 94.38 110 ASN A CA 1
ATOM 889 C C . ASN A 1 110 ? 4.478 -12.951 0.621 1.00 94.38 110 ASN A C 1
ATOM 891 O O . ASN A 1 110 ? 4.195 -14.146 0.652 1.00 94.38 110 ASN A O 1
ATOM 895 N N . ASP A 1 111 ? 3.562 -12.007 0.853 1.00 94.12 111 ASP A N 1
ATOM 896 C CA . ASP A 1 111 ? 2.157 -12.304 1.127 1.00 94.12 111 ASP A CA 1
ATOM 897 C C . ASP A 1 111 ? 1.459 -12.849 -0.136 1.00 94.12 111 ASP A C 1
ATOM 899 O O . ASP A 1 111 ? 1.675 -12.350 -1.244 1.00 94.12 111 ASP A O 1
ATOM 903 N N . VAL 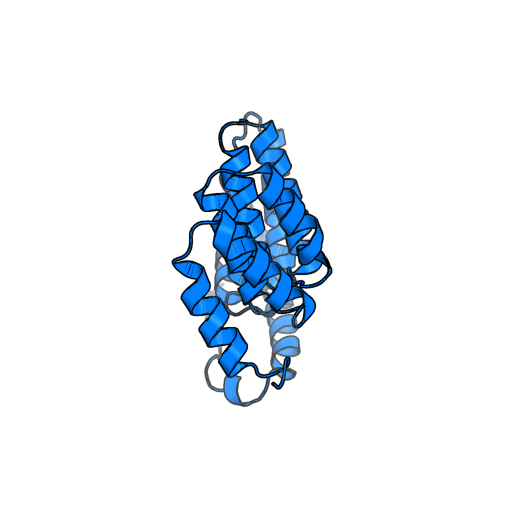A 1 112 ? 0.587 -13.851 0.007 1.00 91.81 112 VAL A N 1
ATOM 904 C CA . VAL A 1 112 ? -0.188 -14.442 -1.106 1.00 91.81 112 VAL A CA 1
ATOM 905 C C . VAL A 1 112 ? -1.064 -13.410 -1.836 1.00 91.81 112 VAL A C 1
ATOM 907 O O . VAL A 1 112 ? -1.298 -13.513 -3.045 1.00 91.81 112 VAL A O 1
ATOM 910 N N . ALA A 1 113 ? -1.514 -12.375 -1.129 1.00 94.38 113 ALA A N 1
ATOM 911 C CA . ALA A 1 113 ? -2.308 -11.268 -1.646 1.00 94.38 113 ALA A CA 1
ATOM 912 C C . ALA A 1 113 ? -1.454 -10.080 -2.135 1.00 94.38 113 ALA A C 1
ATOM 914 O O . ALA A 1 113 ? -2.011 -9.048 -2.514 1.00 94.38 113 ALA A O 1
ATOM 915 N N . SER A 1 114 ? -0.121 -10.203 -2.179 1.00 96.44 114 SER A N 1
ATOM 916 C CA . SER A 1 114 ? 0.786 -9.138 -2.644 1.00 96.44 114 SER A CA 1
ATOM 917 C C . SER A 1 114 ? 0.813 -8.942 -4.164 1.00 96.44 114 SER A C 1
ATOM 919 O O . SER A 1 114 ? 1.321 -7.927 -4.637 1.00 96.44 114 SER A O 1
ATOM 921 N N . GLY A 1 115 ? 0.238 -9.864 -4.946 1.00 95.94 115 GLY A N 1
ATOM 922 C CA . GLY A 1 115 ? 0.238 -9.823 -6.418 1.00 95.94 115 GLY A CA 1
ATOM 923 C C . GLY A 1 115 ? -0.134 -8.455 -7.020 1.00 95.94 115 GLY A C 1
ATOM 924 O O . GLY A 1 115 ? 0.643 -7.918 -7.812 1.00 95.94 115 GLY A O 1
ATOM 925 N N . PRO A 1 116 ? -1.253 -7.824 -6.608 1.00 96.88 116 PRO A N 1
ATOM 926 C CA . PRO A 1 116 ? -1.619 -6.477 -7.047 1.00 96.88 116 PRO A CA 1
ATOM 927 C C . PRO A 1 116 ? -0.573 -5.403 -6.740 1.00 96.88 116 PRO A C 1
ATOM 929 O O . PRO A 1 116 ? -0.397 -4.489 -7.538 1.00 96.88 116 PRO A O 1
ATOM 932 N N . VAL A 1 117 ? 0.140 -5.517 -5.618 1.00 97.44 117 VAL A N 1
ATOM 933 C CA . VAL A 1 117 ? 1.175 -4.555 -5.208 1.00 97.44 117 VAL A CA 1
ATOM 934 C C . VAL A 1 117 ? 2.399 -4.664 -6.109 1.00 97.44 117 VAL A C 1
ATOM 936 O O . VAL A 1 117 ? 2.925 -3.645 -6.548 1.00 97.44 117 VAL A O 1
ATOM 939 N N . TRP A 1 118 ? 2.823 -5.887 -6.442 1.00 98.12 118 TRP A N 1
ATOM 940 C CA . TRP A 1 118 ? 3.903 -6.110 -7.404 1.00 98.12 118 TRP A CA 1
ATOM 941 C C . TRP A 1 118 ? 3.573 -5.508 -8.772 1.00 98.12 118 TRP A C 1
ATOM 943 O O . TRP A 1 118 ? 4.387 -4.775 -9.335 1.00 98.12 118 TRP A O 1
ATOM 953 N N . MET A 1 119 ? 2.368 -5.773 -9.287 1.00 97.88 119 MET A N 1
ATOM 954 C CA . MET A 1 119 ? 1.915 -5.218 -10.567 1.00 97.88 119 MET A CA 1
ATOM 955 C C . MET A 1 119 ? 1.860 -3.687 -10.537 1.00 97.88 119 MET A C 1
ATOM 957 O O . MET A 1 119 ? 2.320 -3.037 -11.475 1.00 97.88 119 MET A O 1
ATOM 961 N N . GLU A 1 120 ? 1.341 -3.108 -9.452 1.00 98.19 120 GLU A N 1
ATOM 962 C CA . GLU A 1 120 ? 1.276 -1.659 -9.273 1.00 98.19 120 GLU A CA 1
ATOM 963 C C . GLU A 1 120 ? 2.673 -1.028 -9.231 1.00 98.19 120 GLU A C 1
ATOM 965 O O . GLU A 1 120 ? 2.901 -0.017 -9.896 1.00 98.19 120 GLU A O 1
ATOM 970 N N . TYR A 1 121 ? 3.630 -1.641 -8.525 1.00 98.62 121 TYR A N 1
ATOM 971 C CA . TYR A 1 121 ? 4.999 -1.133 -8.475 1.00 98.62 121 TYR A CA 1
ATOM 972 C C . TYR A 1 121 ? 5.685 -1.192 -9.845 1.00 98.62 121 TYR A C 1
ATOM 974 O O . TYR A 1 121 ? 6.336 -0.236 -10.265 1.00 98.62 121 TYR A O 1
ATOM 982 N N . ILE A 1 122 ? 5.499 -2.283 -10.590 1.00 98.44 122 ILE A N 1
ATOM 983 C CA . ILE A 1 122 ? 6.031 -2.416 -11.952 1.00 98.44 122 ILE A CA 1
ATOM 984 C C . ILE A 1 122 ? 5.423 -1.357 -12.880 1.00 98.44 122 ILE A C 1
ATOM 986 O O . ILE A 1 122 ? 6.150 -0.733 -13.657 1.00 98.44 122 ILE A O 1
ATOM 990 N N . ALA A 1 123 ? 4.109 -1.132 -12.802 1.00 98.12 123 ALA A N 1
ATOM 991 C CA . ALA A 1 123 ? 3.435 -0.087 -13.570 1.00 98.12 123 ALA A CA 1
ATOM 992 C C . ALA A 1 123 ? 3.961 1.309 -13.199 1.00 98.12 123 ALA A C 1
ATOM 994 O O . ALA A 1 123 ? 4.250 2.114 -14.086 1.00 98.12 123 ALA A O 1
ATOM 995 N N . PHE A 1 124 ? 4.167 1.564 -11.905 1.00 98.12 124 PHE A N 1
ATOM 996 C CA . PHE A 1 124 ? 4.770 2.796 -11.410 1.00 98.12 124 PHE A CA 1
ATOM 997 C C . PHE A 1 124 ? 6.178 3.011 -11.990 1.00 98.12 124 PHE A C 1
ATOM 999 O O . PHE A 1 124 ? 6.428 4.053 -12.595 1.00 98.12 124 PHE A O 1
ATOM 1006 N N . LEU A 1 125 ? 7.065 2.012 -11.916 1.00 97.56 125 LEU A N 1
ATOM 1007 C CA . LEU A 1 125 ? 8.416 2.092 -12.485 1.00 97.56 125 LEU A CA 1
ATOM 1008 C C . LEU A 1 125 ? 8.398 2.361 -13.996 1.00 97.56 125 LEU A C 1
ATOM 1010 O O . LEU A 1 125 ? 9.169 3.189 -14.471 1.00 97.56 125 LEU A O 1
ATOM 1014 N N . LYS A 1 126 ? 7.501 1.711 -14.751 1.00 95.94 126 LYS A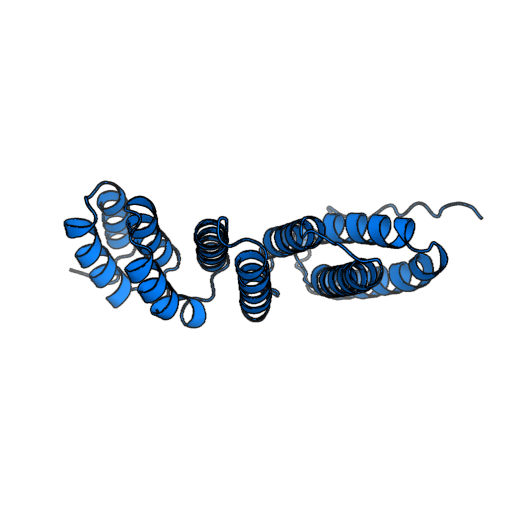 N 1
ATOM 1015 C CA . LYS A 1 126 ? 7.322 1.955 -16.197 1.00 95.94 126 LYS A CA 1
ATOM 1016 C C . LYS A 1 126 ? 6.822 3.369 -16.506 1.00 95.94 126 LYS A C 1
ATOM 1018 O O . LYS A 1 126 ? 7.099 3.882 -17.588 1.00 95.94 126 LYS A O 1
ATOM 1023 N N . SER A 1 127 ? 6.089 3.990 -15.583 1.00 95.31 127 SER A N 1
ATOM 1024 C CA . SER A 1 127 ? 5.551 5.345 -15.752 1.00 95.31 127 SER A CA 1
ATOM 1025 C C . SER A 1 127 ? 6.550 6.455 -15.413 1.00 95.31 127 SER A C 1
ATOM 1027 O O . SER A 1 127 ? 6.342 7.596 -15.821 1.00 95.31 127 SER A O 1
ATOM 1029 N N . MET A 1 128 ? 7.630 6.141 -14.683 1.00 94.19 128 MET A N 1
ATOM 1030 C CA . MET A 1 128 ? 8.642 7.135 -14.324 1.00 94.19 128 MET A CA 1
ATOM 1031 C C . MET A 1 128 ? 9.284 7.728 -15.590 1.00 94.19 128 MET A C 1
ATOM 1033 O O . MET A 1 128 ? 9.663 6.961 -16.487 1.00 94.19 128 MET A O 1
ATOM 1037 N N . PRO A 1 129 ? 9.412 9.068 -15.670 1.00 92.94 129 PRO A N 1
ATOM 1038 C CA . PRO A 1 129 ? 9.990 9.741 -16.821 1.00 92.94 129 PRO A CA 1
ATOM 1039 C C . PRO A 1 129 ? 11.471 9.388 -16.949 1.00 92.94 129 PRO A C 1
ATOM 1041 O O . PRO A 1 129 ? 12.176 9.243 -15.951 1.00 92.94 129 PRO A O 1
ATOM 1044 N N . VAL A 1 130 ? 11.931 9.270 -18.190 1.00 92.50 130 VAL A N 1
ATOM 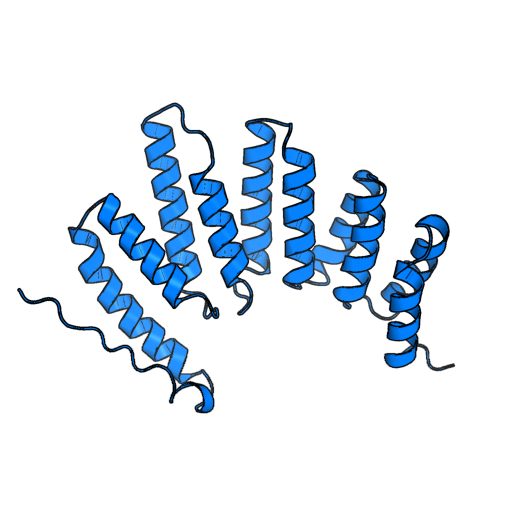1045 C CA . VAL A 1 130 ? 13.316 8.951 -18.536 1.00 92.50 130 VAL A CA 1
ATOM 1046 C C . VAL A 1 130 ? 13.801 9.967 -19.554 1.00 92.50 130 VAL A C 1
ATOM 1048 O O . VAL A 1 130 ? 13.144 10.175 -20.574 1.00 92.50 130 VAL A O 1
ATOM 1051 N N . MET A 1 131 ? 14.927 10.610 -19.259 1.00 90.81 131 MET A N 1
ATOM 1052 C CA . MET A 1 131 ? 15.508 11.667 -20.091 1.00 90.81 131 MET A CA 1
ATOM 1053 C C . MET A 1 131 ? 16.707 11.167 -20.893 1.00 90.81 131 MET A C 1
ATOM 1055 O O . MET A 1 131 ? 17.007 11.711 -21.955 1.00 90.81 131 MET A O 1
ATOM 1059 N N . THR A 1 132 ? 17.395 10.132 -20.402 1.00 94.44 132 THR A N 1
ATOM 1060 C CA . THR A 1 132 ? 18.615 9.612 -21.032 1.00 94.44 132 THR A CA 1
ATOM 1061 C C . THR A 1 132 ? 18.531 8.111 -21.330 1.00 94.44 132 THR A C 1
ATOM 1063 O O . THR A 1 132 ? 17.883 7.361 -20.595 1.00 94.44 132 THR A O 1
ATOM 1066 N N . PRO A 1 133 ? 19.229 7.613 -22.368 1.00 94.75 133 PRO A N 1
ATOM 1067 C CA . PRO A 1 133 ? 19.339 6.173 -22.619 1.00 94.75 133 PRO A CA 1
ATOM 1068 C C . PRO A 1 133 ? 19.916 5.378 -21.432 1.00 94.75 133 PRO A C 1
ATOM 1070 O O . PRO A 1 133 ? 19.582 4.211 -21.229 1.00 94.75 133 PRO A O 1
ATOM 1073 N N . GLN A 1 134 ? 20.785 6.000 -20.632 1.00 94.56 134 GLN A N 1
ATOM 1074 C CA . GLN A 1 134 ? 21.384 5.407 -19.438 1.00 94.56 134 GLN A CA 1
ATOM 1075 C C . GLN A 1 134 ? 20.342 5.215 -18.326 1.00 94.56 134 GLN A C 1
ATOM 1077 O O . GLN A 1 134 ? 20.286 4.144 -17.717 1.00 94.56 134 GLN A O 1
ATOM 1082 N N . GLU A 1 135 ? 19.490 6.217 -18.093 1.00 93.06 135 GLU A N 1
ATOM 1083 C CA . GLU A 1 135 ? 18.334 6.104 -17.197 1.00 93.06 135 GLU A CA 1
ATOM 1084 C C . GLU A 1 135 ? 17.365 5.018 -17.675 1.00 93.06 135 GLU A C 1
ATOM 1086 O O . GLU A 1 135 ? 16.892 4.228 -16.855 1.00 93.06 135 GLU A O 1
ATOM 1091 N N . GLU A 1 136 ? 17.139 4.901 -18.991 1.00 93.94 136 GLU A N 1
ATOM 1092 C CA . GLU A 1 136 ? 16.295 3.835 -19.544 1.00 93.94 136 GLU A CA 1
ATOM 1093 C C . GLU A 1 136 ? 16.866 2.454 -19.228 1.00 93.94 136 GLU A C 1
ATOM 1095 O O . GLU A 1 136 ? 16.172 1.585 -18.702 1.00 93.94 136 GLU A O 1
ATOM 1100 N N . SER A 1 137 ? 18.161 2.258 -19.472 1.00 92.75 137 SER A N 1
ATOM 1101 C CA . SER A 1 137 ? 18.848 1.001 -19.161 1.00 92.75 137 SER A CA 1
ATOM 1102 C C . SER A 1 137 ? 18.758 0.643 -17.668 1.00 92.75 137 SER A C 1
ATOM 1104 O O . SER A 1 137 ? 18.485 -0.511 -17.301 1.00 92.75 137 SER A O 1
ATOM 1106 N N . HIS A 1 138 ? 18.908 1.635 -16.783 1.00 93.56 138 HIS A N 1
ATOM 1107 C CA . HIS A 1 138 ? 18.754 1.446 -15.340 1.00 93.56 138 HIS A CA 1
ATOM 1108 C C . HIS A 1 138 ? 17.313 1.078 -14.952 1.00 93.56 138 HIS A C 1
ATOM 1110 O O . HIS A 1 138 ? 17.095 0.158 -14.151 1.00 93.56 138 HIS A O 1
ATOM 1116 N N . ARG A 1 139 ? 16.322 1.750 -15.545 1.00 94.50 139 ARG A N 1
ATOM 1117 C CA . ARG A 1 139 ? 14.896 1.476 -15.338 1.00 94.50 139 ARG A CA 1
ATOM 1118 C C . ARG A 1 139 ? 14.537 0.060 -15.777 1.00 94.50 139 ARG A C 1
ATOM 1120 O O . ARG A 1 139 ? 13.965 -0.690 -14.987 1.00 94.50 139 ARG A O 1
ATOM 1127 N N . MET A 1 140 ? 14.964 -0.348 -16.971 1.00 93.44 140 MET A N 1
ATOM 1128 C CA . MET A 1 140 ? 14.752 -1.702 -17.496 1.00 93.44 140 MET A CA 1
ATOM 1129 C C . MET A 1 140 ? 15.408 -2.767 -16.608 1.00 93.44 140 MET A C 1
ATOM 1131 O O . MET A 1 140 ? 14.803 -3.796 -16.306 1.00 93.44 140 MET A O 1
ATOM 1135 N N . THR A 1 141 ? 16.619 -2.506 -16.111 1.00 94.00 141 THR A N 1
ATOM 1136 C CA . THR A 1 141 ? 17.296 -3.397 -15.154 1.00 94.00 141 THR A CA 1
ATOM 1137 C C . THR A 1 141 ? 16.531 -3.512 -13.834 1.00 94.00 141 THR A C 1
ATOM 1139 O O . THR A 1 141 ? 16.430 -4.602 -13.269 1.00 94.00 141 THR A O 1
ATOM 1142 N N . THR A 1 142 ? 15.972 -2.408 -13.342 1.00 95.88 142 THR A N 1
ATOM 1143 C CA . THR A 1 142 ? 15.181 -2.388 -12.105 1.00 95.88 142 THR A CA 1
ATOM 1144 C C . THR A 1 142 ? 13.873 -3.155 -12.276 1.00 95.88 142 THR A C 1
ATOM 1146 O O . THR A 1 142 ? 13.591 -4.050 -11.483 1.00 95.88 142 THR A O 1
ATOM 1149 N N . ILE A 1 143 ? 13.119 -2.887 -13.347 1.00 96.75 143 ILE A N 1
ATOM 1150 C CA . ILE A 1 143 ? 11.867 -3.591 -13.665 1.00 96.75 143 ILE A CA 1
ATOM 1151 C C . ILE A 1 143 ? 12.106 -5.100 -13.780 1.00 96.75 143 ILE A C 1
ATOM 1153 O O . ILE A 1 143 ? 11.367 -5.880 -13.181 1.00 96.75 143 ILE A O 1
ATOM 1157 N N . ARG A 1 144 ? 13.177 -5.517 -14.469 1.00 94.62 144 ARG A N 1
ATOM 1158 C CA . ARG A 1 144 ? 13.580 -6.928 -14.554 1.00 94.62 144 ARG A CA 1
ATOM 1159 C C . ARG A 1 144 ? 13.759 -7.554 -13.172 1.00 94.62 144 ARG A C 1
ATOM 1161 O O . ARG A 1 144 ? 13.189 -8.607 -12.905 1.00 94.62 144 ARG A O 1
ATOM 1168 N N . LYS A 1 145 ? 14.513 -6.901 -12.280 1.00 95.12 145 LYS A N 1
ATOM 1169 C CA . LYS A 1 145 ? 14.729 -7.389 -10.905 1.00 95.12 145 LYS A CA 1
ATOM 1170 C C . LYS A 1 145 ? 13.418 -7.512 -10.127 1.00 95.12 145 LYS A C 1
ATOM 1172 O O . LYS A 1 145 ? 13.263 -8.455 -9.357 1.00 95.12 145 LYS A O 1
ATOM 1177 N N . VAL A 1 146 ? 12.487 -6.576 -10.311 1.00 97.31 146 VAL A N 1
ATOM 1178 C CA . VAL A 1 146 ? 11.178 -6.611 -9.642 1.00 97.31 146 VAL A CA 1
ATOM 1179 C C . VAL A 1 146 ? 10.328 -7.772 -10.162 1.00 97.31 146 VAL A C 1
ATOM 1181 O O . VAL A 1 146 ? 9.823 -8.537 -9.345 1.00 97.31 146 VAL A O 1
ATOM 1184 N N . TYR A 1 147 ? 10.240 -7.978 -11.482 1.00 95.25 147 TYR A N 1
ATOM 1185 C CA . TYR A 1 147 ? 9.565 -9.153 -12.050 1.00 95.25 147 TYR A CA 1
ATOM 1186 C C . TYR A 1 147 ? 10.156 -10.461 -11.523 1.00 95.25 147 TYR A C 1
ATOM 1188 O O . TYR A 1 147 ? 9.416 -11.320 -11.049 1.00 95.25 147 TYR A O 1
ATOM 1196 N N . GLN A 1 148 ? 11.487 -10.586 -11.551 1.00 91.19 148 GLN A N 1
ATOM 1197 C CA . GLN A 1 148 ? 12.198 -11.779 -11.088 1.00 91.19 148 GLN A CA 1
ATOM 1198 C C . GLN A 1 148 ? 11.921 -12.108 -9.622 1.00 91.19 148 GLN A C 1
ATOM 1200 O O . GLN A 1 148 ? 11.895 -13.280 -9.270 1.00 91.19 148 GLN A O 1
ATOM 1205 N N . LYS A 1 149 ? 11.697 -11.103 -8.769 1.00 93.88 149 LYS A N 1
ATOM 1206 C CA . LYS A 1 149 ? 11.247 -11.324 -7.389 1.00 93.88 149 LYS A CA 1
ATOM 1207 C C . LYS A 1 149 ? 9.772 -11.722 -7.337 1.00 93.88 149 LYS A C 1
ATOM 1209 O O . LYS A 1 149 ? 9.436 -12.710 -6.695 1.00 93.88 149 LYS A O 1
ATOM 1214 N N . ALA A 1 150 ? 8.907 -10.978 -8.025 1.00 93.69 150 ALA A N 1
ATOM 1215 C CA . ALA A 1 150 ? 7.455 -11.134 -7.952 1.00 93.69 150 ALA A CA 1
ATOM 1216 C C . ALA A 1 150 ? 6.970 -12.528 -8.387 1.00 93.69 150 ALA A C 1
ATOM 1218 O O . ALA A 1 150 ? 6.095 -13.104 -7.748 1.00 93.69 150 ALA A O 1
ATOM 1219 N N . ILE A 1 151 ? 7.559 -13.095 -9.444 1.00 89.50 151 ILE A N 1
ATOM 1220 C CA . ILE A 1 151 ? 7.191 -14.423 -9.973 1.00 89.50 151 ILE A CA 1
ATOM 1221 C C . ILE A 1 151 ? 7.572 -15.591 -9.052 1.00 89.50 151 ILE A C 1
ATOM 1223 O O . ILE A 1 151 ? 7.083 -16.699 -9.250 1.00 89.50 151 ILE A O 1
ATOM 1227 N N . LEU A 1 152 ? 8.432 -15.359 -8.054 1.00 88.50 152 LEU A N 1
ATOM 1228 C CA . LEU A 1 152 ? 8.780 -16.362 -7.039 1.00 88.50 152 LEU A CA 1
ATOM 1229 C C . LEU A 1 152 ? 7.798 -16.373 -5.870 1.00 88.50 152 LEU A C 1
ATOM 1231 O O . LEU A 1 152 ? 7.801 -17.309 -5.073 1.00 88.50 152 LEU A O 1
ATOM 1235 N N . VAL A 1 153 ? 6.969 -15.338 -5.752 1.00 87.56 153 VAL A N 1
ATOM 1236 C CA . VAL A 1 153 ? 5.983 -15.240 -4.684 1.00 87.56 153 VAL A CA 1
ATOM 1237 C C . VAL A 1 153 ? 4.732 -16.010 -5.116 1.00 87.56 153 VAL A C 1
ATOM 1239 O O . VAL A 1 153 ? 4.184 -15.719 -6.186 1.00 87.56 153 VAL A O 1
ATOM 1242 N N . PRO A 1 154 ? 4.236 -16.968 -4.310 1.00 88.69 154 PRO A N 1
ATOM 1243 C CA . PRO A 1 154 ? 3.062 -17.770 -4.644 1.00 88.69 154 PRO A CA 1
ATOM 1244 C C . PRO A 1 154 ? 1.775 -16.948 -4.482 1.00 88.69 154 PRO A C 1
ATOM 1246 O O . PRO A 1 154 ? 0.984 -17.167 -3.570 1.00 88.69 154 PRO A O 1
ATOM 1249 N N . THR A 1 155 ? 1.574 -15.966 -5.360 1.00 90.38 155 THR A N 1
ATOM 1250 C CA . THR A 1 155 ? 0.388 -15.103 -5.382 1.00 90.38 155 THR A CA 1
ATOM 1251 C C . THR A 1 155 ? -0.651 -15.612 -6.374 1.00 90.38 155 THR A C 1
ATOM 1253 O O . THR A 1 155 ? -0.334 -16.316 -7.335 1.00 90.38 155 THR A O 1
ATOM 1256 N N . SER A 1 156 ? -1.898 -15.161 -6.225 1.00 86.25 156 SER A N 1
ATOM 1257 C CA . SER A 1 156 ? -2.956 -15.416 -7.216 1.00 86.25 156 SER A CA 1
ATOM 1258 C C . SER A 1 156 ? -2.684 -14.809 -8.603 1.00 86.25 156 SER A C 1
ATOM 1260 O O . SER A 1 156 ? -3.383 -15.144 -9.555 1.00 86.25 156 SER A O 1
ATOM 1262 N N . HIS A 1 157 ? -1.674 -13.940 -8.732 1.00 90.31 157 HIS A N 1
ATOM 1263 C CA . HIS A 1 157 ? -1.338 -13.213 -9.959 1.00 90.31 157 HIS A CA 1
ATOM 1264 C C . HIS A 1 157 ? -0.063 -13.728 -10.639 1.00 90.31 157 HIS A C 1
ATOM 1266 O O . HIS A 1 157 ? 0.390 -13.121 -11.607 1.00 90.31 157 HIS A O 1
ATOM 1272 N N . VAL A 1 158 ? 0.522 -14.834 -10.167 1.00 86.69 158 VAL A N 1
ATOM 1273 C CA . VAL A 1 158 ? 1.794 -15.363 -10.692 1.00 86.69 158 VAL A CA 1
ATOM 1274 C C . VAL A 1 158 ? 1.763 -15.628 -12.203 1.00 86.69 158 VAL A C 1
ATOM 1276 O O . VAL A 1 158 ? 2.714 -15.292 -12.899 1.00 86.69 158 VAL A O 1
ATOM 1279 N N . GLU A 1 159 ? 0.648 -16.134 -12.740 1.00 83.69 159 GLU A N 1
ATOM 1280 C CA . GLU A 1 159 ? 0.475 -16.365 -14.184 1.00 83.69 159 GLU A CA 1
ATOM 1281 C C . GLU A 1 159 ? 0.487 -15.059 -14.986 1.00 83.69 159 GLU A C 1
ATOM 1283 O O . GLU A 1 159 ? 1.123 -14.975 -16.036 1.00 83.69 159 GLU A O 1
ATOM 1288 N N . GLN A 1 160 ? -0.190 -14.026 -14.480 1.00 89.44 160 GLN A N 1
ATOM 1289 C CA . GLN A 1 160 ? -0.227 -12.713 -15.118 1.00 89.44 160 GLN A CA 1
ATOM 1290 C C . GLN A 1 160 ? 1.150 -12.040 -15.051 1.00 89.44 160 GLN A C 1
ATOM 1292 O O . GLN A 1 160 ? 1.646 -11.559 -16.066 1.00 89.44 160 GLN A O 1
ATOM 1297 N N . LEU A 1 161 ? 1.806 -12.083 -13.886 1.00 89.94 161 LEU A N 1
ATOM 1298 C CA . LEU A 1 161 ? 3.166 -11.571 -13.693 1.00 89.94 161 LEU A CA 1
ATOM 1299 C C . LEU A 1 161 ? 4.171 -12.266 -14.616 1.00 89.94 161 LEU A C 1
ATOM 1301 O O . LEU A 1 161 ? 5.029 -11.598 -15.189 1.00 89.94 161 LEU A O 1
ATOM 1305 N N . TRP A 1 162 ? 4.047 -13.584 -14.790 1.00 86.94 162 TRP A N 1
ATOM 1306 C CA . TRP A 1 162 ? 4.866 -14.351 -15.724 1.00 86.94 162 TRP A CA 1
ATOM 1307 C C . TRP A 1 162 ? 4.638 -13.915 -17.170 1.00 86.94 162 TRP A C 1
ATOM 1309 O O . TRP A 1 162 ? 5.595 -13.593 -17.868 1.00 86.94 162 TRP A O 1
ATOM 1319 N N . LYS A 1 163 ? 3.377 -13.857 -17.610 1.00 87.88 163 LYS A N 1
ATOM 1320 C CA . LYS A 1 163 ? 3.024 -13.422 -18.967 1.00 87.88 163 LYS A CA 1
ATOM 1321 C C . LYS A 1 163 ? 3.561 -12.020 -19.264 1.00 87.88 163 LYS A C 1
ATOM 1323 O O . LYS A 1 163 ? 4.111 -11.776 -20.335 1.00 87.88 163 LYS A O 1
ATOM 1328 N N . ASP A 1 164 ? 3.428 -11.103 -18.313 1.00 93.12 164 ASP A N 1
ATOM 1329 C CA . ASP A 1 164 ? 3.923 -9.737 -18.465 1.00 93.12 164 ASP A CA 1
ATOM 1330 C C . ASP A 1 164 ? 5.452 -9.666 -18.451 1.00 93.12 164 ASP A C 1
ATOM 1332 O O . ASP A 1 164 ? 6.023 -8.829 -19.153 1.00 93.12 164 ASP A O 1
ATOM 1336 N N . TYR A 1 165 ? 6.117 -10.540 -17.689 1.00 91.12 165 TYR A N 1
ATOM 1337 C CA . TYR A 1 165 ? 7.572 -10.657 -17.696 1.00 91.12 165 TYR A CA 1
ATOM 1338 C C . TYR A 1 165 ? 8.099 -11.217 -19.021 1.00 91.12 165 TYR A C 1
ATOM 1340 O O . TYR A 1 165 ? 9.052 -10.673 -19.572 1.00 91.12 165 TYR A O 1
ATOM 1348 N N . ASP A 1 166 ? 7.454 -12.247 -19.566 1.00 85.62 166 ASP A N 1
ATOM 1349 C CA . ASP A 1 166 ? 7.794 -12.820 -20.870 1.00 85.62 166 ASP A CA 1
ATOM 1350 C C . ASP A 1 166 ? 7.656 -11.778 -21.989 1.00 85.62 166 ASP A C 1
ATOM 1352 O O . ASP A 1 166 ? 8.584 -11.562 -22.766 1.00 85.62 166 ASP A O 1
ATOM 1356 N N . ASN A 1 167 ? 6.545 -11.034 -22.006 1.00 89.56 167 ASN A N 1
ATOM 1357 C CA . ASN A 1 167 ? 6.353 -9.915 -22.932 1.00 89.56 167 ASN A CA 1
ATOM 1358 C C . ASN A 1 167 ? 7.433 -8.833 -22.769 1.00 89.56 167 ASN A C 1
ATOM 1360 O O . ASN A 1 167 ? 7.903 -8.266 -23.757 1.00 89.56 167 ASN A O 1
ATOM 1364 N N . PHE A 1 168 ? 7.823 -8.543 -21.526 1.00 89.81 168 PHE A N 1
ATOM 1365 C CA . PHE A 1 168 ? 8.872 -7.579 -21.213 1.00 89.81 168 PHE A CA 1
ATOM 1366 C C . PHE A 1 168 ? 10.261 -8.045 -21.676 1.00 89.81 168 PHE A C 1
ATOM 1368 O O . PHE A 1 168 ? 11.016 -7.237 -22.202 1.00 89.81 168 PHE A O 1
ATOM 1375 N N . GLU A 1 169 ? 10.625 -9.318 -21.523 1.00 86.00 169 GLU A N 1
ATOM 1376 C CA . GLU A 1 169 ? 11.914 -9.808 -22.030 1.00 86.00 169 GLU A CA 1
ATOM 1377 C C . GLU A 1 169 ? 11.896 -9.955 -23.553 1.00 86.00 169 GLU A C 1
ATOM 1379 O O . GLU A 1 169 ? 12.883 -9.619 -24.200 1.00 86.00 169 GLU A O 1
ATOM 1384 N N . ASN A 1 170 ? 10.773 -10.354 -24.157 1.00 81.38 170 ASN A N 1
ATOM 1385 C CA . ASN A 1 170 ? 10.637 -10.427 -25.615 1.00 81.38 170 ASN A CA 1
ATOM 1386 C C . ASN A 1 170 ? 10.743 -9.056 -26.299 1.00 81.38 170 ASN A C 1
ATOM 1388 O O . ASN A 1 170 ? 11.194 -8.988 -27.446 1.00 81.38 170 ASN A O 1
ATOM 1392 N N . SER A 1 171 ? 10.386 -7.966 -25.612 1.00 79.75 171 SER A N 1
ATOM 1393 C CA . SER A 1 171 ? 10.622 -6.607 -26.114 1.00 79.75 171 SER A CA 1
ATOM 1394 C C . SER A 1 171 ? 12.085 -6.153 -25.988 1.00 79.75 171 SER A C 1
ATOM 1396 O O . SER A 1 171 ? 12.454 -5.151 -26.599 1.00 79.75 171 SER A O 1
ATOM 1398 N N . VAL A 1 172 ? 12.927 -6.894 -25.251 1.00 70.62 172 VAL A N 1
ATOM 1399 C CA . VAL A 1 172 ? 14.345 -6.573 -25.007 1.00 70.62 172 VAL A CA 1
ATOM 1400 C C . VAL A 1 172 ? 15.307 -7.539 -25.722 1.00 70.62 172 VAL A C 1
ATOM 1402 O O . VAL A 1 172 ? 16.266 -7.078 -26.337 1.00 70.62 172 VAL A O 1
ATOM 1405 N N . SER A 1 173 ? 15.099 -8.863 -25.655 1.00 62.22 173 SER A N 1
ATOM 1406 C CA . SER A 1 173 ? 15.909 -9.894 -26.336 1.00 62.22 173 SER A CA 1
ATOM 1407 C C . SER A 1 173 ? 15.268 -11.298 -26.310 1.00 62.22 173 SER A C 1
ATOM 1409 O O . SER A 1 173 ? 14.961 -11.831 -25.246 1.00 62.22 173 SER A O 1
ATOM 1411 N N . ARG A 1 174 ? 15.164 -11.968 -27.473 1.00 55.47 174 ARG A N 1
ATOM 1412 C CA . ARG A 1 174 ? 14.532 -13.305 -27.622 1.00 55.47 174 ARG A CA 1
ATOM 1413 C C . ARG A 1 174 ? 15.304 -14.478 -26.988 1.00 55.47 174 ARG A C 1
ATOM 1415 O O . ARG A 1 174 ? 14.703 -15.501 -26.681 1.00 55.47 174 ARG A O 1
ATOM 1422 N N . THR A 1 175 ? 16.621 -14.382 -26.786 1.00 52.62 175 THR A N 1
ATOM 1423 C CA . THR A 1 175 ? 17.470 -15.553 -26.449 1.00 52.62 175 THR A CA 1
ATOM 1424 C C . THR A 1 175 ? 17.441 -15.948 -24.963 1.00 52.62 175 THR A C 1
ATOM 1426 O O . THR A 1 175 ? 17.695 -17.103 -24.621 1.00 52.62 175 THR A O 1
ATOM 1429 N N . LEU A 1 176 ? 17.124 -15.021 -24.052 1.00 53.62 176 LEU A N 1
ATOM 1430 C CA . LEU A 1 176 ? 17.153 -15.267 -22.598 1.00 53.62 176 LEU A CA 1
ATOM 1431 C C . LEU A 1 176 ? 15.890 -15.973 -22.068 1.00 53.62 176 LEU A C 1
ATOM 1433 O O . LEU A 1 176 ? 15.939 -16.628 -21.026 1.00 53.62 176 LEU A O 1
ATOM 1437 N N . VAL A 1 177 ? 14.787 -15.895 -22.816 1.00 50.81 177 VAL A N 1
ATOM 1438 C CA . VAL A 1 177 ? 13.450 -16.376 -22.431 1.00 50.81 177 VAL A CA 1
ATOM 1439 C C . VAL A 1 177 ? 13.395 -17.902 -22.264 1.00 50.81 177 VAL A C 1
ATOM 1441 O O . VAL A 1 177 ? 12.881 -18.414 -21.268 1.00 50.81 177 VAL A O 1
ATOM 1444 N N . SER A 1 178 ? 14.006 -18.645 -23.192 1.00 52.69 178 SER A N 1
ATOM 1445 C CA . SER A 1 178 ? 13.928 -20.114 -23.236 1.00 52.69 178 SER A CA 1
ATOM 1446 C C . SER A 1 178 ? 14.515 -20.797 -21.989 1.00 52.69 178 SER A C 1
ATOM 1448 O O . SER A 1 178 ? 13.926 -21.736 -21.454 1.00 52.69 178 SER A O 1
ATOM 1450 N N . ARG A 1 179 ? 15.642 -20.304 -21.458 1.00 54.09 179 ARG A N 1
ATOM 1451 C CA . ARG A 1 179 ? 16.309 -20.925 -20.296 1.00 54.09 179 ARG A CA 1
ATOM 1452 C C . ARG A 1 179 ? 15.585 -20.662 -18.978 1.00 54.09 179 ARG A C 1
ATOM 1454 O O . ARG A 1 179 ? 15.649 -21.488 -18.071 1.00 54.09 179 ARG A O 1
ATOM 1461 N N . PHE A 1 180 ? 14.923 -19.516 -18.864 1.00 53.31 180 PHE A N 1
ATOM 1462 C CA . PHE A 1 180 ? 14.259 -19.108 -17.632 1.00 53.31 180 PHE A CA 1
ATOM 1463 C C . PHE A 1 180 ? 12.857 -19.724 -17.499 1.00 53.31 180 PHE A C 1
ATOM 1465 O O . PHE A 1 180 ? 12.469 -20.119 -16.400 1.00 53.31 180 PHE A O 1
ATOM 1472 N N . SER A 1 181 ? 12.151 -19.919 -18.621 1.00 54.97 181 SER A N 1
ATOM 1473 C CA . SER A 1 181 ? 10.866 -20.635 -18.666 1.00 54.97 181 SER A CA 1
ATOM 1474 C C . SER A 1 181 ? 10.969 -22.057 -18.102 1.00 54.97 181 SER A C 1
ATOM 1476 O O . SER A 1 181 ? 10.189 -22.424 -17.226 1.00 54.97 181 SER A O 1
ATOM 1478 N N . VAL A 1 182 ? 12.001 -22.815 -18.492 1.00 60.69 182 VAL A N 1
ATOM 1479 C CA . VAL A 1 182 ? 12.255 -24.169 -17.964 1.00 60.69 182 VAL A CA 1
ATOM 1480 C C . VAL A 1 182 ? 12.500 -24.161 -16.448 1.00 60.69 182 VAL A C 1
ATOM 1482 O O . VAL A 1 182 ? 12.061 -25.062 -15.735 1.00 60.69 182 VAL A O 1
ATOM 1485 N N . TRP A 1 183 ? 13.191 -23.144 -15.925 1.00 58.62 183 TRP A N 1
ATOM 1486 C CA . TRP A 1 183 ? 13.479 -23.040 -14.493 1.00 58.62 183 TRP A CA 1
ATOM 1487 C C . TRP A 1 183 ? 12.221 -22.725 -13.669 1.00 58.62 183 TRP A C 1
ATOM 1489 O O . TRP A 1 183 ? 12.024 -23.334 -12.616 1.00 58.62 183 TRP A O 1
ATOM 1499 N N . ILE A 1 184 ? 11.342 -21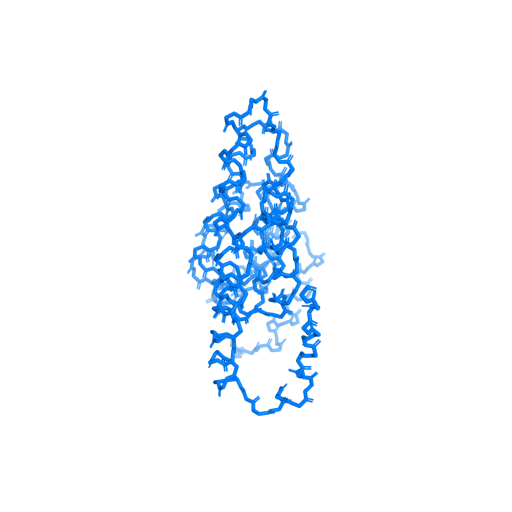.847 -14.166 1.00 58.09 184 ILE A N 1
ATOM 1500 C CA . ILE A 1 184 ? 10.081 -21.516 -13.486 1.00 58.09 184 ILE A CA 1
ATOM 1501 C C . ILE A 1 184 ? 9.099 -22.676 -13.502 1.00 58.09 184 ILE A C 1
ATOM 1503 O O . ILE A 1 184 ? 8.517 -22.933 -12.455 1.00 58.09 184 ILE A O 1
ATOM 1507 N N . THR A 1 185 ? 8.942 -23.419 -14.601 1.00 58.62 185 THR A N 1
ATOM 1508 C CA . THR A 1 185 ? 8.087 -24.621 -14.600 1.00 58.62 185 THR A CA 1
ATOM 1509 C C . THR A 1 185 ? 8.522 -25.589 -13.498 1.00 58.62 185 THR A C 1
ATOM 1511 O O . THR A 1 185 ? 7.711 -25.994 -12.670 1.00 58.62 185 THR A O 1
ATOM 1514 N N . ASN A 1 186 ? 9.829 -25.840 -13.393 1.00 59.66 186 ASN A N 1
ATOM 1515 C CA . ASN A 1 186 ? 10.390 -26.714 -12.364 1.00 59.66 186 ASN A CA 1
ATOM 1516 C C . ASN A 1 186 ? 10.240 -26.158 -10.936 1.00 59.66 186 ASN A C 1
ATOM 1518 O O . ASN A 1 186 ? 10.112 -26.931 -9.985 1.00 59.66 186 ASN A O 1
ATOM 1522 N N . HIS A 1 187 ? 10.304 -24.836 -10.749 1.00 60.31 187 HIS A N 1
ATOM 1523 C CA . HIS A 1 187 ? 10.132 -24.217 -9.433 1.00 60.31 187 HIS A CA 1
ATOM 1524 C C . HIS A 1 187 ? 8.654 -24.173 -9.028 1.00 60.31 187 HIS A C 1
ATOM 1526 O O . HIS A 1 187 ? 8.317 -24.599 -7.930 1.00 60.31 187 HIS A O 1
ATOM 1532 N N . TYR A 1 188 ? 7.771 -23.757 -9.935 1.00 56.41 188 TYR A N 1
ATOM 1533 C CA . TYR A 1 188 ? 6.325 -23.692 -9.740 1.00 56.41 188 TYR A CA 1
ATOM 1534 C C . TYR A 1 188 ? 5.716 -25.068 -9.462 1.00 56.41 188 TYR A C 1
ATOM 1536 O O . TYR A 1 188 ? 4.881 -25.188 -8.567 1.00 56.41 188 TYR A O 1
ATOM 1544 N N . GLU A 1 189 ? 6.160 -26.122 -10.156 1.00 56.56 189 GLU A N 1
ATOM 1545 C CA . GLU A 1 189 ? 5.746 -27.499 -9.860 1.00 56.56 189 GLU A CA 1
ATOM 1546 C C . GLU A 1 189 ? 6.122 -27.912 -8.431 1.00 56.56 189 GLU A C 1
ATOM 1548 O O . GLU A 1 189 ? 5.304 -28.508 -7.732 1.00 56.56 189 GLU A O 1
ATOM 1553 N N . LYS A 1 190 ? 7.313 -27.532 -7.950 1.00 55.84 190 LYS A N 1
ATOM 1554 C CA . LYS A 1 190 ? 7.744 -27.799 -6.566 1.00 55.84 190 LYS A CA 1
ATOM 1555 C C . LYS A 1 190 ? 6.979 -26.962 -5.542 1.00 55.84 190 LYS A C 1
ATOM 1557 O O . LYS A 1 190 ? 6.555 -27.495 -4.521 1.00 55.84 190 LYS A O 1
ATOM 1562 N N . SER A 1 191 ? 6.756 -25.675 -5.808 1.00 49.31 191 SER A N 1
ATOM 1563 C CA . SER A 1 191 ? 5.973 -24.789 -4.935 1.00 49.31 191 SER A CA 1
ATOM 1564 C C . SER A 1 191 ? 4.512 -25.244 -4.833 1.00 49.31 191 SER A C 1
ATOM 1566 O O . SER A 1 191 ? 3.924 -25.187 -3.757 1.00 49.31 191 SER A O 1
ATOM 1568 N N . SER A 1 192 ? 3.943 -25.757 -5.930 1.00 46.53 192 SER A N 1
ATOM 1569 C CA . SER A 1 192 ? 2.553 -26.229 -6.010 1.00 46.53 192 SER A CA 1
ATOM 1570 C C . SER A 1 192 ? 2.313 -27.574 -5.318 1.00 46.53 192 SER A C 1
ATOM 1572 O O . SER A 1 192 ? 1.184 -27.857 -4.929 1.00 46.53 192 SER A O 1
ATOM 1574 N N . GLN A 1 193 ? 3.347 -28.398 -5.114 1.00 49.50 193 GLN A N 1
ATOM 1575 C CA . GLN A 1 193 ? 3.236 -29.662 -4.367 1.00 49.50 193 GLN A CA 1
ATOM 1576 C C . GLN A 1 193 ? 2.949 -29.461 -2.869 1.00 49.50 193 GLN A C 1
ATOM 1578 O O . GLN A 1 193 ? 2.407 -30.358 -2.229 1.00 49.50 193 GLN A O 1
ATOM 1583 N N . HIS A 1 194 ? 3.267 -28.287 -2.316 1.00 48.44 194 HIS A N 1
ATOM 1584 C CA . HIS A 1 194 ? 2.982 -27.929 -0.922 1.00 48.44 194 HIS A CA 1
ATOM 1585 C C . HIS A 1 194 ? 1.653 -27.172 -0.743 1.00 48.44 194 HIS A C 1
ATOM 1587 O O . HIS A 1 194 ? 1.272 -26.858 0.385 1.00 48.44 194 HIS A O 1
ATOM 1593 N N . ILE A 1 195 ? 0.938 -26.891 -1.838 1.00 44.31 195 ILE A N 1
ATOM 1594 C CA . ILE A 1 195 ? -0.382 -26.254 -1.838 1.00 44.31 195 ILE A CA 1
ATOM 1595 C C . ILE A 1 195 ? -1.441 -27.366 -1.882 1.00 44.31 195 ILE A C 1
ATOM 1597 O O . ILE A 1 195 ? -1.329 -28.321 -2.648 1.00 44.31 195 ILE A O 1
ATOM 1601 N N . THR A 1 196 ? -2.451 -27.274 -1.016 1.00 37.25 196 THR A N 1
ATOM 1602 C CA . THR A 1 196 ? -3.454 -28.316 -0.745 1.00 37.25 196 THR A CA 1
ATOM 1603 C C . THR A 1 196 ? -4.094 -28.906 -2.023 1.00 37.25 196 THR A C 1
ATOM 1605 O O . THR A 1 196 ? -4.378 -28.160 -2.965 1.00 37.25 196 THR A O 1
ATOM 1608 N N . PRO A 1 197 ? -4.407 -30.224 -2.061 1.00 40.34 197 PRO A N 1
ATOM 1609 C CA . PRO A 1 197 ? -4.856 -30.933 -3.273 1.00 40.34 197 PRO A CA 1
ATOM 1610 C C . PRO A 1 197 ? -6.115 -30.362 -3.943 1.00 40.34 197 PRO A C 1
ATOM 1612 O O . PRO A 1 197 ? -6.341 -30.576 -5.131 1.00 40.34 197 PRO A O 1
ATOM 1615 N N . SER A 1 198 ? -6.923 -29.590 -3.216 1.00 37.38 198 SER A N 1
ATOM 1616 C CA . SER A 1 198 ? -8.149 -28.954 -3.710 1.00 37.38 198 SER A CA 1
ATOM 1617 C C . SER A 1 198 ? -7.908 -27.947 -4.847 1.00 37.38 198 SER A C 1
ATOM 1619 O O . SER A 1 198 ? -8.836 -27.644 -5.591 1.00 37.38 198 SER A O 1
ATOM 1621 N N . ILE A 1 199 ? -6.677 -27.440 -5.003 1.00 41.78 199 ILE A N 1
ATOM 1622 C CA . ILE A 1 199 ? -6.289 -26.490 -6.064 1.00 41.78 199 ILE A CA 1
ATOM 1623 C C . ILE A 1 199 ? -5.651 -27.214 -7.274 1.00 41.78 199 ILE A C 1
ATOM 1625 O O . ILE A 1 199 ? -5.626 -26.670 -8.379 1.00 41.78 199 ILE A O 1
ATOM 1629 N N . GLN A 1 200 ? -5.212 -28.472 -7.119 1.00 38.84 200 GLN A N 1
ATOM 1630 C CA . GLN A 1 200 ? -4.500 -29.235 -8.161 1.00 38.84 200 GLN A CA 1
ATOM 1631 C C . GLN A 1 200 ? -5.355 -29.580 -9.392 1.00 38.84 200 GLN A C 1
ATOM 1633 O O . GLN A 1 200 ? -4.812 -29.799 -10.474 1.00 38.84 200 GLN A O 1
ATOM 1638 N N . LEU A 1 201 ? -6.683 -29.628 -9.259 1.00 33.50 201 LEU A N 1
ATOM 1639 C CA . LEU A 1 201 ? -7.573 -30.065 -10.343 1.00 33.50 201 LEU A CA 1
ATOM 1640 C C . LEU A 1 201 ? -7.914 -28.966 -11.362 1.00 33.50 201 LEU A C 1
ATOM 1642 O O . LEU A 1 201 ? -8.404 -29.287 -12.441 1.00 33.50 201 LEU A O 1
ATOM 1646 N N . ALA A 1 202 ? -7.632 -27.691 -11.072 1.00 39.50 202 ALA A N 1
ATOM 1647 C CA . ALA A 1 202 ? -8.096 -26.579 -11.910 1.00 39.50 202 ALA A CA 1
ATOM 1648 C C . ALA A 1 202 ? -7.052 -26.007 -12.886 1.00 39.50 202 ALA A C 1
ATOM 1650 O O . ALA A 1 202 ? -7.408 -25.186 -13.728 1.00 39.50 202 ALA A O 1
ATOM 1651 N N . LYS A 1 203 ? -5.769 -26.385 -12.792 1.00 38.53 203 LYS A N 1
ATOM 1652 C CA . LYS A 1 203 ? -4.698 -25.707 -13.543 1.00 38.53 203 LYS A CA 1
ATOM 1653 C C . LYS A 1 203 ? -3.584 -26.658 -13.974 1.00 38.53 203 LYS A C 1
ATOM 1655 O O . LYS A 1 203 ? -2.470 -26.605 -13.467 1.00 38.53 203 LYS A O 1
ATOM 1660 N N . ARG A 1 204 ? -3.868 -27.523 -14.952 1.00 34.22 204 ARG A N 1
ATOM 1661 C CA . ARG A 1 204 ? -2.804 -28.045 -15.822 1.00 34.22 204 ARG A CA 1
ATOM 1662 C C . ARG A 1 204 ? -2.595 -27.031 -16.947 1.00 34.22 204 ARG A C 1
ATOM 1664 O O . ARG A 1 204 ? -3.498 -26.885 -17.771 1.00 34.22 204 ARG A O 1
ATOM 1671 N N . PRO A 1 205 ? -1.468 -26.310 -17.002 1.00 40.19 205 PRO A N 1
ATOM 1672 C CA . PRO A 1 205 ? -1.192 -25.450 -18.136 1.00 40.19 205 PRO A CA 1
ATOM 1673 C C . PRO A 1 205 ? -0.899 -26.320 -19.363 1.00 40.19 205 PRO A C 1
ATOM 1675 O O . PRO A 1 205 ? 0.042 -27.113 -19.380 1.00 40.19 205 PRO A O 1
ATOM 1678 N N . VAL A 1 206 ? -1.718 -26.171 -20.405 1.00 39.28 206 VAL A N 1
ATOM 1679 C CA . VAL A 1 206 ? -1.401 -26.672 -21.746 1.00 39.28 206 VAL A CA 1
ATOM 1680 C C . VAL A 1 206 ? -0.372 -25.714 -22.337 1.00 39.28 206 VAL A C 1
ATOM 1682 O O . VAL A 1 206 ? -0.707 -24.781 -23.064 1.00 39.28 206 VAL A O 1
ATOM 1685 N N . PHE A 1 207 ? 0.895 -25.897 -21.977 1.00 40.25 207 PHE A N 1
ATOM 1686 C CA . PHE A 1 207 ? 1.983 -25.248 -22.694 1.00 40.25 207 PHE A CA 1
ATOM 1687 C C . PHE A 1 207 ? 2.115 -25.947 -24.046 1.00 40.25 207 PHE A C 1
ATOM 1689 O O . PHE A 1 207 ? 2.597 -27.073 -24.135 1.00 40.25 207 PHE A O 1
ATOM 1696 N N . SER A 1 208 ? 1.616 -25.298 -25.098 1.00 31.62 208 SER A N 1
ATOM 1697 C CA . SER A 1 208 ? 1.840 -25.763 -26.465 1.00 31.62 208 SER A CA 1
ATOM 1698 C C . SER A 1 208 ? 3.325 -25.591 -26.789 1.00 31.62 208 SER A C 1
ATOM 1700 O O . SER A 1 208 ? 3.822 -24.465 -26.688 1.00 31.62 208 SER A O 1
ATOM 1702 N N . PRO A 1 209 ? 4.054 -26.656 -27.163 1.00 34.56 209 PRO A N 1
ATOM 1703 C CA . PRO A 1 209 ? 5.412 -26.504 -27.653 1.00 34.56 209 PRO A CA 1
ATOM 1704 C C . PRO A 1 209 ? 5.338 -25.764 -28.991 1.00 34.56 209 PRO A C 1
ATOM 1706 O O . PRO A 1 209 ? 4.785 -26.278 -29.964 1.00 34.56 209 PRO A O 1
ATOM 1709 N N . LEU A 1 210 ? 5.839 -24.526 -29.028 1.00 35.28 210 LEU A N 1
ATOM 1710 C CA . LEU A 1 210 ? 6.031 -23.827 -30.291 1.00 35.28 210 LEU A CA 1
ATOM 1711 C C . LEU A 1 210 ? 7.058 -24.611 -31.112 1.00 35.28 210 LEU A C 1
ATOM 1713 O O . LEU A 1 210 ? 8.152 -24.924 -30.645 1.00 35.28 210 LEU A O 1
ATOM 1717 N N . VAL A 1 211 ? 6.603 -24.974 -32.306 1.00 35.59 211 VAL A N 1
ATOM 1718 C CA . VAL A 1 211 ? 7.297 -25.724 -33.347 1.00 35.59 211 VAL A CA 1
ATOM 1719 C C . VAL A 1 211 ? 8.596 -25.009 -33.728 1.00 35.59 211 VAL A C 1
ATOM 1721 O O . VAL A 1 211 ? 8.622 -23.782 -33.816 1.00 35.59 211 VAL A O 1
ATOM 1724 N N . VAL A 1 212 ? 9.644 -25.823 -33.894 1.00 41.09 212 VAL A N 1
ATOM 1725 C CA . VAL A 1 212 ? 11.014 -25.488 -34.326 1.00 41.09 212 VAL A CA 1
ATOM 1726 C C . VAL A 1 212 ? 11.034 -24.625 -35.583 1.00 41.09 212 VAL A C 1
ATOM 1728 O O . VAL A 1 212 ? 10.250 -24.933 -36.509 1.00 41.09 212 VAL A O 1
#

InterPro domains:
  IPR003107 HAT (Half-A-TPR) repeat [SM00386] (19-51)
  IPR003107 HAT (Half-A-TPR) repeat [SM00386] (53-84)
  IPR003107 HAT (Half-A-TPR) repeat [SM00386] (92-127)
  IPR003107 HAT (Half-A-TPR) repeat [SM00386] (138-171)
  IPR008847 Suppressor of forked [PF05843] (8-193)
  IPR011990 Tetratricopeptide-like helical domain superfamily [SSF48452] (4-180)
  IPR045243 mRNA 3'-end-processing protein Rna14-like [PTHR19980] (1-190)

Organism: Triticum urartu (NCBI:txid4572)

pLDDT: mean 85.22, std 19.17, range [31.62, 98.62]